Protein AF-A0A1V3XV41-F1 (afdb_monomer)

Radius of gyration: 17.48 Å; Cα contacts (8 Å, |Δi|>4): 286; chains: 1; bounding box: 39×32×53 Å

InterPro domains:
  IPR016181 Acyl-CoA N-acyltransferase [SSF55729] (36-178)
  IPR052351 L-ornithine N(alpha)-acyltransferase [PTHR37323] (39-177)

Sequence (190 aa):
MMVAMSTDSTSTATTCWSATTTPLSWWVLPDAAAGGAIAAGGLYTATEFDVRAFDPLRPSLVEMGRAAVRDGHRNGAVVLLMWAGILAYLDRCDYDYVTGCVSVPVDSGDDVPGCQLRGVRDFVLARHAAPYRVHPYRAVRIGGKALDDIAPPRRATLPPLMRGYLRLGAQVCGEPATTPPSVSVISACC

Nearest PDB structures (foldseek):
  2r7h-assembly1_B  TM=6.697E-01  e=4.000E-02  Oleidesulfovibrio alaskensis G20
  3lod-assembly1_A  TM=7.155E-01  e=9.225E-02  Klebsiella pneumoniae subsp. pneumoniae MGH 78578
  2wpw-assembly3_C  TM=6.185E-01  e=4.851E-02  Streptomyces clavuligerus
  2g3a-assembly1_A-2  TM=7.671E-01  e=4.906E-01  Agrobacterium fabrum str. C58
  2r7h-assembly1_A  TM=6.559E-01  e=2.269E-01  Oleidesulfovibrio alaskensis G20

Mean predicted aligned error: 10.19 Å

Solvent-accessible surface area (backbone atoms only — not comparable to full-atom values): 11005 Å² total; per-residue (Å²): 138,82,82,84,80,82,83,68,94,82,64,97,60,79,78,79,83,83,60,101,76,57,67,58,50,67,52,77,34,40,56,54,45,60,68,43,20,57,75,65,77,43,58,70,65,59,76,49,24,50,51,72,56,42,62,89,45,29,81,28,27,27,40,47,49,79,70,45,63,41,87,95,56,80,46,70,67,54,55,49,52,51,49,54,52,50,54,53,46,28,67,75,67,70,35,63,33,39,35,34,70,46,74,48,61,45,67,69,78,92,52,64,70,37,17,51,41,34,23,36,52,54,50,41,57,73,75,28,54,38,90,53,52,36,46,38,79,39,65,50,61,57,96,84,36,48,55,87,78,45,68,61,45,100,68,53,71,70,52,71,66,60,51,52,41,49,73,74,57,28,21,30,26,44,64,45,22,57,44,96,98,48,29,35,34,44,37,35,35,97

pLDDT: mean 74.42, std 20.98, range [17.64, 95.0]

Foldseek 3Di:
DDDDDDDPPPDPDPPPPPDPDDQKDWDKAQQLSCVRQVVVVHAPCVVFWDQVLCVVQRNQEIEIDDIDGHPVRPDPVVVVVVVVVVVVCSVVVVHDKYKYKDWDAQDDPPDDGLQLVLQQQVVQCVPFADPRAMGTPAADDDPNHHSVPDHHDPDHDDDPSVVVLVVQRWGWRYGWGDDVPTIITMIMRD

Secondary structure (DSSP, 8-state):
--------TT---------TT-SEEEEEEESS-HHHHHHTTS-HHHHHEE-GGGTTTGGGEEEEEEEEEPTT--SHHHHHHHHHHHHHHHHHHT--EEEEEEEE-S--TTSPTTHHHHHHHHHHHHHSEEEEEEEESSB-EETTEEGGGSPPPSS----HHHHHHHHTT-EEEE--EEETTEEEEEEEE-

Structure (mmCIF, N/CA/C/O backbone):
data_AF-A0A1V3XV41-F1
#
_entry.id   AF-A0A1V3XV41-F1
#
loop_
_atom_site.group_PDB
_atom_site.id
_atom_site.type_symbol
_atom_site.label_atom_id
_atom_site.label_alt_id
_atom_site.label_comp_id
_atom_site.label_asym_id
_atom_site.label_entity_id
_atom_site.label_seq_id
_atom_site.pdbx_PDB_ins_code
_atom_site.Cartn_x
_atom_site.Cartn_y
_atom_site.Cartn_z
_atom_site.occupancy
_atom_site.B_iso_or_equiv
_atom_site.auth_seq_id
_atom_site.auth_comp_id
_atom_site.auth_asym_id
_atom_site.auth_atom_id
_atom_site.pdbx_PDB_model_num
ATOM 1 N N . MET A 1 1 ? 10.122 -5.100 29.669 1.00 21.78 1 MET A N 1
ATOM 2 C CA . MET A 1 1 ? 10.087 -3.740 29.090 1.00 21.78 1 MET A CA 1
ATOM 3 C C . MET A 1 1 ? 8.623 -3.361 28.983 1.00 21.78 1 MET A C 1
ATOM 5 O O . MET A 1 1 ? 7.918 -3.888 28.138 1.00 21.78 1 MET A O 1
ATOM 9 N N . MET A 1 2 ? 8.150 -2.631 29.986 1.00 17.64 2 MET A N 1
ATOM 10 C CA . MET A 1 2 ? 6.737 -2.416 30.287 1.00 17.64 2 MET A CA 1
ATOM 11 C C . MET A 1 2 ? 6.250 -1.198 29.501 1.00 17.64 2 MET A C 1
ATOM 13 O O . MET A 1 2 ? 6.802 -0.113 29.663 1.00 17.64 2 MET A O 1
ATOM 17 N N . VAL A 1 3 ? 5.263 -1.379 28.625 1.00 22.42 3 VAL A N 1
ATOM 18 C CA . VAL A 1 3 ? 4.528 -0.260 28.027 1.00 22.42 3 VAL A CA 1
ATOM 19 C C . VAL A 1 3 ? 3.475 0.144 29.051 1.00 22.42 3 VAL A C 1
ATOM 21 O O . VAL A 1 3 ? 2.522 -0.595 29.287 1.00 22.42 3 VAL A O 1
ATOM 24 N N . ALA A 1 4 ? 3.686 1.275 29.720 1.00 19.92 4 ALA A N 1
ATOM 25 C CA . ALA A 1 4 ? 2.690 1.851 30.610 1.00 19.92 4 ALA A CA 1
ATOM 26 C C . ALA A 1 4 ? 1.564 2.452 29.756 1.00 19.92 4 ALA A C 1
ATOM 28 O O . ALA A 1 4 ? 1.732 3.496 29.127 1.00 19.92 4 ALA A O 1
ATOM 29 N N . MET A 1 5 ? 0.424 1.765 29.712 1.00 22.61 5 MET A N 1
ATOM 30 C CA . MET A 1 5 ? -0.831 2.334 29.237 1.00 22.61 5 MET A CA 1
ATOM 31 C C . MET A 1 5 ? -1.406 3.207 30.354 1.00 22.61 5 MET A C 1
ATOM 33 O O . MET A 1 5 ? -1.897 2.686 31.350 1.00 22.61 5 MET A O 1
ATOM 37 N N . SER A 1 6 ? -1.340 4.529 30.198 1.00 22.80 6 SER A N 1
ATOM 38 C CA . SER A 1 6 ? -2.193 5.436 30.968 1.00 22.80 6 SER A CA 1
ATOM 39 C C . SER A 1 6 ? -3.491 5.620 30.187 1.00 22.80 6 SER A C 1
ATOM 41 O O . SER A 1 6 ? -3.501 6.245 29.127 1.00 22.80 6 SER A O 1
ATOM 43 N N . THR A 1 7 ? -4.568 4.996 30.655 1.00 26.58 7 THR A N 1
ATOM 44 C CA . THR A 1 7 ? -5.933 5.296 30.217 1.00 26.58 7 THR A CA 1
ATOM 45 C C . THR A 1 7 ? -6.475 6.389 31.122 1.00 26.58 7 THR A C 1
ATOM 47 O O . THR A 1 7 ? -6.950 6.092 32.216 1.00 26.58 7 THR A O 1
ATOM 50 N N . ASP A 1 8 ? -6.393 7.642 30.683 1.00 24.61 8 ASP A N 1
ATOM 51 C CA . ASP A 1 8 ? -7.199 8.697 31.287 1.00 24.61 8 ASP A CA 1
ATOM 52 C C . ASP A 1 8 ? -8.516 8.787 30.508 1.00 24.61 8 ASP A C 1
ATOM 54 O O . ASP A 1 8 ? -8.548 9.177 29.339 1.00 24.61 8 ASP A O 1
ATOM 58 N N . SER A 1 9 ? -9.596 8.333 31.141 1.00 31.52 9 SER A N 1
ATOM 59 C CA . SER A 1 9 ? -10.928 8.104 30.563 1.00 31.52 9 SER A CA 1
ATOM 60 C C . SER A 1 9 ? -11.708 9.384 30.244 1.00 31.52 9 SER A C 1
ATOM 62 O O . SER A 1 9 ? -12.920 9.337 30.053 1.00 31.52 9 SER A O 1
ATOM 64 N N . THR A 1 10 ? -11.035 10.533 30.199 1.00 27.36 10 THR A N 1
ATOM 65 C CA . THR A 1 10 ? -11.700 11.842 30.130 1.00 27.36 10 THR A CA 1
ATOM 66 C C . THR A 1 10 ? -11.080 12.798 29.112 1.00 27.36 10 THR A C 1
ATOM 68 O O . THR A 1 10 ? -11.471 13.960 29.045 1.00 27.36 10 THR A O 1
ATOM 71 N N . SER A 1 11 ? -10.133 12.331 28.293 1.00 30.62 11 SER A N 1
ATOM 72 C CA . SER A 1 11 ? -9.418 13.179 27.339 1.00 30.62 11 SER A CA 1
ATOM 73 C C . SER A 1 11 ? -9.712 12.766 25.899 1.00 30.62 11 SER A C 1
ATOM 75 O O . SER A 1 11 ? -9.313 11.695 25.449 1.00 30.62 11 SER A O 1
ATOM 77 N N . THR A 1 12 ? -10.391 13.640 25.158 1.00 37.78 12 THR A N 1
ATOM 78 C CA . THR A 1 12 ? -10.665 13.573 23.710 1.00 37.78 12 THR A CA 1
ATOM 79 C C . THR A 1 12 ? -9.381 13.752 22.874 1.00 37.78 12 THR A C 1
ATOM 81 O O . THR A 1 12 ? -9.330 14.533 21.925 1.00 37.78 12 THR A O 1
ATOM 84 N N . ALA A 1 13 ? -8.292 13.092 23.267 1.00 32.19 13 ALA A N 1
ATOM 85 C CA . ALA A 1 13 ? -6.940 13.468 22.897 1.00 32.19 13 ALA A CA 1
ATOM 86 C C . ALA A 1 13 ? -6.371 12.624 21.758 1.00 32.19 13 ALA A C 1
ATOM 88 O O . ALA A 1 13 ? -5.951 11.479 21.938 1.00 32.19 13 ALA A O 1
ATOM 89 N N . THR A 1 14 ? -6.194 13.290 20.616 1.00 38.09 14 THR A N 1
ATOM 90 C CA . THR A 1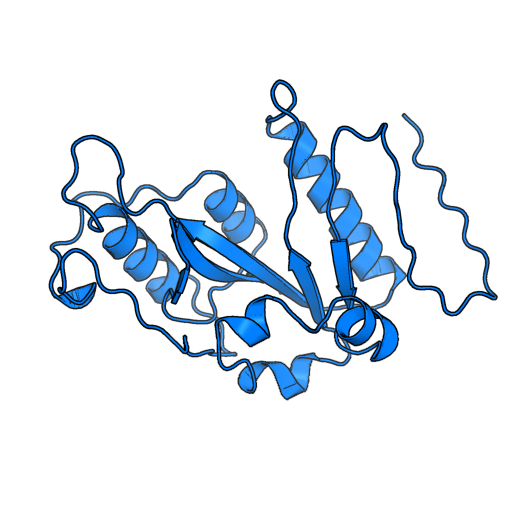 14 ? -4.884 13.439 19.969 1.00 38.09 14 THR A CA 1
ATOM 91 C C . THR A 1 14 ? -3.751 13.080 20.929 1.00 38.09 14 THR A C 1
ATOM 93 O O . THR A 1 14 ? -3.268 13.921 21.688 1.00 38.09 14 THR A O 1
ATOM 96 N N . THR A 1 15 ? -3.321 11.821 20.938 1.00 33.47 15 THR A N 1
ATOM 97 C CA . THR A 1 15 ? -2.146 11.446 21.719 1.00 33.47 15 THR A CA 1
ATOM 98 C C . THR A 1 15 ? -0.929 11.755 20.861 1.00 33.47 15 THR A C 1
ATOM 100 O O . THR A 1 15 ? -0.438 10.925 20.101 1.00 33.47 15 THR A O 1
ATOM 103 N N . CYS A 1 16 ? -0.474 13.005 20.934 1.00 31.84 16 CYS A N 1
ATOM 104 C CA . CYS A 1 16 ? 0.791 13.428 20.354 1.00 31.84 16 CYS A CA 1
ATOM 105 C C . CYS A 1 16 ? 1.928 12.819 21.190 1.00 31.84 16 CYS A C 1
ATOM 107 O O . CYS A 1 16 ? 2.355 13.390 22.191 1.00 31.84 16 CYS A O 1
ATOM 109 N N . TRP A 1 17 ? 2.399 11.629 20.814 1.00 29.86 17 TRP A N 1
ATOM 110 C CA . TRP A 1 17 ? 3.628 11.060 21.366 1.00 29.86 17 TRP A CA 1
ATOM 111 C C . TRP A 1 17 ? 4.837 11.723 20.698 1.00 29.86 17 TRP A C 1
ATOM 113 O O . TRP A 1 17 ? 5.427 11.192 19.761 1.00 29.86 17 TRP A O 1
ATOM 123 N N . SER A 1 18 ? 5.224 12.902 21.185 1.00 34.31 18 SER A N 1
ATOM 124 C CA . SER A 1 18 ? 6.592 13.392 21.007 1.00 34.31 18 SER A CA 1
ATOM 125 C C . SER A 1 18 ? 7.456 12.773 22.102 1.00 34.31 18 SER A C 1
ATOM 127 O O . SER A 1 18 ? 7.367 13.163 23.265 1.00 34.31 18 SER A O 1
ATOM 129 N N . ALA A 1 19 ? 8.274 11.783 21.750 1.00 32.00 19 ALA A N 1
ATOM 130 C CA . ALA A 1 19 ? 9.295 11.263 22.647 1.00 32.00 19 ALA A CA 1
ATOM 131 C C . ALA A 1 19 ? 10.622 11.148 21.896 1.00 32.00 19 ALA A C 1
ATOM 133 O O . ALA A 1 19 ? 10.837 10.243 21.093 1.00 32.00 19 ALA A O 1
ATOM 134 N N . THR A 1 20 ? 11.544 12.052 22.213 1.00 35.44 20 THR A N 1
ATOM 135 C CA . THR A 1 20 ? 12.932 12.128 21.727 1.00 35.44 20 THR A CA 1
ATOM 136 C C . THR A 1 20 ? 13.792 10.909 22.136 1.00 35.44 20 THR A C 1
ATOM 138 O O . THR A 1 20 ? 15.016 10.961 22.073 1.00 35.44 20 THR A O 1
ATOM 141 N N . THR A 1 21 ? 13.199 9.798 22.592 1.00 35.38 21 THR A N 1
ATOM 142 C CA . 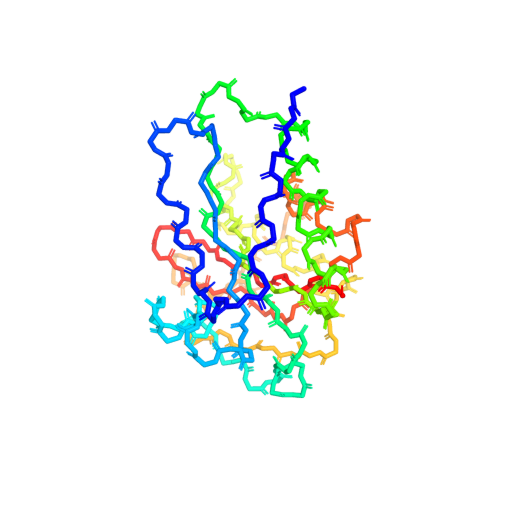THR A 1 21 ? 13.930 8.671 23.208 1.00 35.38 21 THR A CA 1
ATOM 143 C C . THR A 1 21 ? 13.419 7.282 22.806 1.00 35.38 21 THR A C 1
ATOM 145 O O . THR A 1 21 ? 14.033 6.279 23.170 1.00 35.38 21 THR A O 1
ATOM 148 N N . THR A 1 22 ? 12.343 7.164 22.025 1.00 43.00 22 THR A N 1
ATOM 149 C CA . THR A 1 22 ? 11.888 5.862 21.511 1.00 43.00 22 THR A CA 1
ATOM 150 C C . THR A 1 22 ? 12.639 5.478 20.225 1.00 43.00 22 THR A C 1
ATOM 152 O O . THR A 1 22 ? 12.801 6.312 19.337 1.00 43.00 22 THR A O 1
ATOM 155 N N . PRO A 1 23 ? 13.065 4.208 20.049 1.00 42.00 23 PRO A N 1
ATOM 156 C CA . PRO A 1 23 ? 13.728 3.733 18.821 1.00 42.00 23 PRO A CA 1
ATOM 157 C C . PRO A 1 23 ? 12.790 3.659 17.596 1.00 42.00 23 PRO A C 1
ATOM 159 O O . PRO A 1 23 ? 13.209 3.235 16.514 1.00 42.00 23 PRO A O 1
ATOM 162 N N . LEU A 1 24 ? 11.528 4.051 17.786 1.00 37.16 24 LEU A N 1
ATOM 163 C CA . LEU A 1 24 ? 10.418 3.993 16.852 1.00 37.16 24 LEU A CA 1
ATOM 164 C C . LEU A 1 24 ? 9.637 5.307 16.918 1.00 37.16 24 LEU A C 1
ATOM 166 O O . LEU A 1 24 ? 9.184 5.693 17.996 1.00 37.16 24 LEU A O 1
ATOM 170 N N . SER A 1 25 ? 9.435 5.947 15.768 1.00 43.66 25 SER A N 1
ATOM 171 C CA . SER A 1 25 ? 8.406 6.971 15.580 1.00 43.66 25 SER A CA 1
ATOM 172 C C . SER A 1 25 ? 7.402 6.469 14.544 1.00 43.66 25 SER A C 1
ATOM 174 O O . SER A 1 25 ? 7.786 5.998 13.474 1.00 43.66 25 SER A O 1
ATOM 176 N N . TRP A 1 26 ? 6.117 6.501 14.883 1.00 50.44 26 TRP A N 1
ATOM 177 C CA . TRP A 1 26 ? 5.006 6.189 13.984 1.00 50.44 26 TRP A CA 1
ATOM 178 C C . TRP A 1 26 ? 3.732 6.848 14.509 1.00 50.44 26 TRP A C 1
ATOM 180 O O . TRP A 1 26 ? 3.636 7.158 15.696 1.00 50.44 26 TRP A O 1
ATOM 190 N N . TRP A 1 27 ? 2.767 7.057 13.616 1.00 53.88 27 TRP A N 1
ATOM 191 C CA . TRP A 1 27 ? 1.462 7.621 13.947 1.00 53.88 27 TRP A CA 1
ATOM 192 C C . TRP A 1 27 ? 0.373 6.680 13.438 1.00 53.88 27 TRP A C 1
ATOM 194 O O . TRP A 1 27 ? 0.495 6.124 12.344 1.00 53.88 27 TRP A O 1
ATOM 204 N N . VAL A 1 28 ? -0.676 6.512 14.238 1.00 55.84 28 VAL A N 1
ATOM 205 C CA . VAL A 1 28 ? -1.914 5.829 13.863 1.00 55.84 28 VAL A CA 1
ATOM 206 C C . VAL A 1 28 ? -3.010 6.879 13.893 1.00 55.84 28 VAL A C 1
ATOM 208 O O . VAL A 1 28 ? -3.213 7.545 14.910 1.00 55.84 28 VAL A O 1
ATOM 211 N N . LEU A 1 29 ? -3.631 7.093 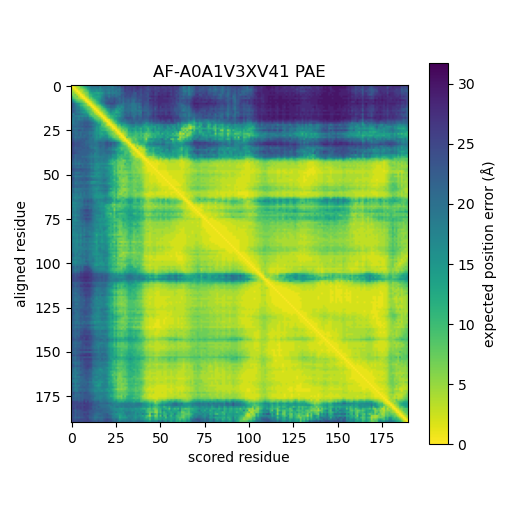12.738 1.00 57.03 29 LEU A N 1
ATOM 212 C CA . LEU A 1 29 ? -4.603 8.154 12.527 1.00 57.03 29 LEU A CA 1
ATOM 213 C C . LEU A 1 29 ? -5.965 7.522 12.247 1.00 57.03 29 LEU A C 1
ATOM 215 O O . LEU A 1 29 ? -6.153 6.973 11.161 1.00 57.03 29 LEU A O 1
ATOM 219 N N . PRO A 1 30 ? -6.907 7.571 13.198 1.00 56.28 30 PRO A N 1
ATOM 220 C CA . PRO A 1 30 ? -8.284 7.198 12.909 1.00 56.28 30 PRO A CA 1
ATOM 221 C C . PRO A 1 30 ? -8.908 8.192 11.923 1.00 56.28 30 PRO A C 1
ATOM 223 O O . PRO A 1 30 ? -8.809 9.403 12.134 1.00 56.28 30 PRO A O 1
ATOM 226 N N . ASP A 1 31 ? -9.555 7.694 10.864 1.00 52.84 31 ASP A N 1
ATOM 227 C CA . ASP A 1 31 ? -10.244 8.557 9.888 1.00 52.84 31 ASP A CA 1
ATOM 228 C C . ASP A 1 31 ? -11.569 9.097 10.457 1.00 52.84 31 ASP A C 1
ATOM 230 O O . ASP A 1 31 ? -11.932 10.249 10.227 1.00 52.84 31 ASP A O 1
ATOM 234 N N . ALA A 1 32 ? -12.257 8.295 11.281 1.00 47.78 32 ALA A N 1
ATOM 235 C CA . ALA A 1 32 ? -13.523 8.655 11.924 1.00 47.78 32 ALA A CA 1
ATOM 236 C C . ALA A 1 32 ? -13.402 9.794 12.947 1.00 47.78 32 ALA A C 1
ATOM 238 O O . ALA A 1 32 ? -14.328 10.592 13.123 1.00 47.78 32 ALA A O 1
ATOM 239 N N . ALA A 1 33 ? -12.258 9.904 13.629 1.00 50.38 33 ALA A N 1
ATOM 240 C CA . ALA A 1 33 ? -12.005 11.041 14.494 1.00 50.38 33 ALA A CA 1
ATOM 241 C C . ALA A 1 33 ? -11.547 12.199 13.611 1.00 50.38 33 ALA A C 1
ATOM 243 O O . ALA A 1 33 ? -10.350 12.379 13.381 1.00 50.38 33 ALA A O 1
ATOM 244 N N . ALA A 1 34 ? -12.502 13.016 13.162 1.00 42.78 34 ALA A N 1
ATOM 245 C CA . ALA A 1 34 ? -12.233 14.248 12.426 1.00 42.78 34 ALA A CA 1
ATOM 246 C C . ALA A 1 34 ? -11.054 15.033 13.043 1.00 42.78 34 ALA A C 1
ATOM 248 O O . ALA A 1 34 ? -10.213 15.537 12.317 1.00 42.78 34 ALA A O 1
ATOM 249 N N . GLY A 1 35 ? -10.888 15.042 14.372 1.00 47.50 35 GLY A N 1
ATOM 250 C CA . GLY A 1 35 ? -9.747 15.683 15.038 1.00 47.50 35 GLY A CA 1
ATOM 251 C C . GLY A 1 35 ? -8.357 15.100 14.725 1.00 47.50 35 GLY A C 1
ATOM 252 O O . GLY A 1 35 ? -7.411 15.872 14.609 1.00 47.50 35 GLY A O 1
ATOM 253 N N . GLY A 1 36 ? -8.205 13.780 14.568 1.00 48.09 36 GLY A N 1
ATOM 254 C CA . GLY A 1 36 ? -6.907 13.120 14.367 1.00 48.09 36 GLY A CA 1
ATOM 255 C C . GLY A 1 36 ? -6.377 13.268 12.941 1.00 48.09 36 GLY A C 1
ATOM 256 O O . GLY A 1 36 ? -5.256 13.738 12.740 1.00 48.09 36 GLY A O 1
ATOM 257 N N . ALA A 1 37 ? -7.208 12.942 11.948 1.00 50.34 37 ALA A N 1
ATOM 258 C CA . ALA A 1 37 ? -6.874 13.151 10.544 1.00 50.34 37 ALA A CA 1
ATOM 259 C C . ALA A 1 37 ? -6.726 14.650 10.221 1.00 50.34 37 ALA A C 1
ATOM 261 O O . ALA A 1 37 ? -5.735 15.029 9.605 1.00 50.34 37 ALA A O 1
ATOM 262 N N . ILE A 1 38 ? -7.618 15.533 10.699 1.00 49.19 38 ILE A N 1
ATOM 263 C CA . ILE A 1 38 ? -7.505 16.987 10.452 1.00 49.19 38 ILE A CA 1
ATOM 264 C C . ILE A 1 38 ? -6.245 17.571 11.104 1.00 49.19 38 ILE A C 1
ATOM 266 O O . ILE A 1 38 ? -5.535 18.336 10.452 1.00 49.19 38 ILE A O 1
ATOM 270 N N . ALA A 1 39 ? -5.905 17.182 12.340 1.00 49.12 39 ALA A N 1
ATOM 271 C CA . ALA A 1 39 ? -4.676 17.644 12.996 1.00 49.12 39 ALA A CA 1
ATOM 272 C C . ALA A 1 39 ? -3.398 17.196 12.262 1.00 49.12 39 ALA A C 1
ATOM 274 O O . ALA A 1 39 ? -2.372 17.867 12.352 1.00 49.12 39 ALA A O 1
ATOM 275 N N . ALA A 1 40 ? -3.459 16.086 11.521 1.00 52.25 40 ALA A N 1
ATOM 276 C CA . ALA A 1 40 ? -2.359 15.575 10.710 1.00 52.25 40 ALA A CA 1
ATOM 277 C C . ALA A 1 40 ? -2.349 16.085 9.254 1.00 52.25 40 ALA A C 1
ATOM 279 O O . ALA A 1 40 ? -1.420 15.750 8.517 1.00 52.25 40 ALA A O 1
ATOM 280 N N . GLY A 1 41 ? -3.343 16.885 8.841 1.00 57.88 41 GLY A N 1
ATOM 281 C CA . GLY A 1 41 ? -3.498 17.366 7.461 1.00 57.88 41 GLY A CA 1
ATOM 282 C C . GLY A 1 41 ? -4.202 16.388 6.507 1.00 57.88 41 GLY A C 1
ATOM 283 O O . GLY A 1 41 ? -4.140 16.574 5.295 1.00 57.88 41 GLY A O 1
ATOM 284 N N . GLY A 1 42 ? -4.877 15.370 7.042 1.00 68.44 42 GLY A N 1
ATOM 285 C CA . GLY A 1 42 ? -5.574 14.304 6.323 1.00 68.44 42 GLY A CA 1
ATOM 286 C C . GLY A 1 42 ? -4.813 12.975 6.320 1.00 68.44 42 GLY A C 1
ATOM 287 O O . GLY A 1 42 ? -3.690 12.871 6.817 1.00 68.44 42 GLY A O 1
ATOM 288 N N . LEU A 1 43 ? -5.442 11.946 5.746 1.00 73.88 43 LEU A N 1
ATOM 289 C CA . LEU A 1 43 ? -4.788 10.671 5.444 1.00 73.88 43 LEU A CA 1
ATOM 290 C C . LEU A 1 43 ? -3.705 10.887 4.379 1.00 73.88 43 LEU A C 1
ATOM 292 O O . LEU A 1 43 ? -3.989 11.473 3.332 1.00 73.88 43 LEU A O 1
ATOM 296 N N . TYR A 1 44 ? -2.492 10.371 4.587 1.00 78.62 44 TYR A N 1
ATOM 297 C CA . TYR A 1 44 ? -1.447 10.397 3.559 1.00 78.62 44 TYR A CA 1
ATOM 298 C C . TYR A 1 44 ? -1.933 9.695 2.287 1.00 78.62 44 TYR A C 1
ATOM 300 O O . TYR A 1 44 ? -1.754 10.206 1.181 1.00 78.62 44 TYR A O 1
ATOM 308 N N . THR A 1 45 ? -2.637 8.572 2.440 1.00 81.56 45 THR A N 1
ATOM 309 C CA . THR A 1 45 ? -3.197 7.813 1.317 1.00 81.56 45 THR A CA 1
ATOM 310 C C . THR A 1 45 ? -4.147 8.671 0.473 1.00 81.56 45 THR A C 1
ATOM 312 O O . THR A 1 45 ? -4.123 8.580 -0.751 1.00 81.56 45 THR A O 1
ATOM 315 N N . ALA A 1 46 ? -4.913 9.575 1.095 1.00 85.31 46 ALA A N 1
ATOM 316 C CA . ALA A 1 46 ? -5.819 10.484 0.389 1.00 85.31 46 ALA A CA 1
ATOM 317 C C . ALA A 1 46 ? -5.100 11.599 -0.391 1.00 85.31 46 ALA A C 1
ATOM 319 O O . ALA A 1 46 ? -5.720 12.247 -1.233 1.00 85.31 46 ALA A O 1
ATOM 320 N N . THR A 1 47 ? -3.809 11.831 -0.134 1.00 83.38 47 THR A N 1
ATOM 321 C CA . THR A 1 47 ? -3.002 12.787 -0.911 1.00 83.38 47 THR A CA 1
ATOM 322 C C . THR A 1 47 ? -2.456 12.176 -2.201 1.00 83.38 47 THR A C 1
ATOM 324 O O . THR A 1 47 ? -2.239 12.889 -3.178 1.00 83.38 47 THR A O 1
ATOM 327 N N . GLU A 1 48 ? -2.284 10.854 -2.225 1.00 83.50 48 GLU A N 1
ATOM 328 C CA . GLU A 1 48 ? -1.688 10.123 -3.348 1.00 83.50 48 GLU A CA 1
ATOM 329 C C . GLU A 1 48 ? -2.744 9.407 -4.213 1.00 83.50 48 GLU A C 1
ATOM 331 O O . GLU A 1 48 ? -2.531 9.173 -5.410 1.00 83.50 48 GLU A O 1
ATOM 336 N N . PHE A 1 49 ? -3.903 9.087 -3.627 1.00 88.69 49 PHE A N 1
ATOM 337 C CA . PHE A 1 49 ? -4.949 8.282 -4.250 1.00 88.69 49 PHE A CA 1
ATOM 338 C C . PHE A 1 49 ? -6.352 8.832 -4.002 1.00 88.69 49 PHE A C 1
ATOM 340 O O . PHE A 1 49 ? -6.654 9.435 -2.971 1.00 88.69 49 PHE A O 1
ATOM 347 N N . ASP A 1 50 ? -7.239 8.532 -4.945 1.00 90.38 50 ASP A N 1
ATOM 348 C CA . ASP A 1 50 ? -8.676 8.630 -4.761 1.00 90.38 50 ASP A CA 1
ATOM 349 C C . ASP A 1 50 ? -9.159 7.465 -3.888 1.00 90.38 50 ASP A C 1
ATOM 351 O O . ASP A 1 50 ? -9.244 6.315 -4.333 1.00 90.38 50 ASP A O 1
ATOM 355 N N . VAL A 1 51 ? -9.445 7.784 -2.625 1.00 88.38 51 VAL A N 1
ATOM 356 C CA . VAL A 1 51 ? -9.818 6.829 -1.572 1.00 88.38 51 VAL A CA 1
ATOM 357 C C . VAL A 1 51 ? -11.320 6.787 -1.292 1.00 88.38 51 VAL A C 1
ATOM 359 O O . VAL A 1 51 ? -11.730 6.252 -0.268 1.00 88.38 51 VAL A O 1
ATOM 362 N N . ARG A 1 52 ? -12.172 7.306 -2.188 1.00 89.38 52 ARG A N 1
ATOM 363 C CA . ARG A 1 52 ? -13.640 7.287 -1.998 1.00 89.38 52 ARG A CA 1
ATOM 364 C C . ARG A 1 52 ? -14.207 5.881 -1.782 1.00 89.38 52 ARG A C 1
ATOM 366 O O . ARG A 1 52 ? -15.203 5.704 -1.092 1.00 89.38 52 ARG A O 1
ATOM 373 N N . ALA A 1 53 ? -13.546 4.850 -2.309 1.00 89.69 53 ALA A N 1
ATOM 374 C CA . ALA A 1 53 ? -13.924 3.460 -2.056 1.00 89.69 53 ALA A CA 1
ATOM 375 C C . ALA A 1 53 ? -13.823 3.045 -0.575 1.00 89.69 53 ALA A C 1
ATOM 377 O O . ALA A 1 53 ? -14.407 2.034 -0.197 1.00 89.69 53 ALA A O 1
ATOM 378 N N . PHE A 1 54 ? -13.110 3.805 0.261 1.00 88.50 54 PHE A N 1
ATOM 379 C CA . PHE A 1 54 ? -13.024 3.578 1.702 1.00 88.50 54 PHE A CA 1
ATOM 380 C C . PHE A 1 54 ? -14.132 4.271 2.491 1.00 88.50 54 PHE A C 1
ATOM 382 O O . PHE A 1 54 ? -14.227 4.022 3.686 1.00 88.50 54 PHE A O 1
ATOM 389 N N . ASP A 1 55 ? -14.993 5.082 1.865 1.00 88.75 55 ASP A N 1
ATOM 390 C CA . ASP A 1 55 ? -16.086 5.788 2.550 1.00 88.75 55 ASP A CA 1
ATOM 391 C C . ASP A 1 55 ? -16.944 4.873 3.457 1.00 88.75 55 ASP A C 1
ATOM 393 O O . ASP A 1 55 ? -17.220 5.277 4.588 1.00 88.75 55 ASP A O 1
ATOM 397 N N . PRO A 1 56 ? -17.288 3.625 3.065 1.00 89.12 56 PRO A N 1
ATOM 398 C CA . PRO A 1 56 ? -18.002 2.692 3.944 1.00 89.12 56 PRO A CA 1
ATOM 399 C C . PRO A 1 56 ? -17.182 2.178 5.137 1.00 89.12 56 PRO A C 1
ATOM 401 O O . PRO A 1 56 ? -17.762 1.727 6.118 1.00 89.12 56 PRO A O 1
ATOM 404 N N . LEU A 1 57 ? -15.850 2.212 5.043 1.00 87.25 57 LEU A N 1
ATOM 405 C CA . LEU A 1 57 ? -14.914 1.709 6.055 1.00 87.25 57 LEU A CA 1
ATOM 406 C C . LEU A 1 57 ? -14.519 2.781 7.070 1.00 87.25 57 LEU A C 1
ATOM 408 O O . LEU A 1 57 ? -14.106 2.448 8.174 1.00 87.25 57 LEU A O 1
ATOM 412 N N . ARG A 1 58 ? -14.639 4.066 6.709 1.00 84.56 58 ARG A N 1
ATOM 413 C CA . ARG A 1 58 ? -14.152 5.204 7.507 1.00 84.56 58 ARG A CA 1
ATOM 414 C C . ARG A 1 58 ? -14.491 5.153 8.996 1.00 84.56 58 ARG A C 1
ATOM 416 O O . ARG A 1 58 ? -13.593 5.484 9.768 1.00 84.56 58 ARG A O 1
ATOM 423 N N . PRO A 1 59 ? -15.711 4.755 9.425 1.00 85.25 59 PRO A N 1
ATOM 424 C CA . PRO A 1 59 ? -16.050 4.714 10.846 1.00 85.25 59 PRO A CA 1
ATOM 425 C C . PRO A 1 59 ? -15.114 3.830 11.673 1.00 85.25 59 PRO A C 1
ATOM 427 O O . PRO A 1 59 ? -14.857 4.154 12.828 1.00 85.25 59 PRO A O 1
ATOM 430 N N . SER A 1 60 ? -14.580 2.763 11.072 1.00 86.69 60 SER A N 1
ATOM 431 C CA . SER A 1 60 ? -13.690 1.806 11.723 1.00 86.69 60 SER A CA 1
ATOM 432 C C . SER A 1 60 ? -12.330 1.662 11.013 1.00 86.69 60 SER A C 1
ATOM 434 O O . SER A 1 60 ? -11.613 0.690 11.240 1.00 86.69 60 SER A O 1
ATOM 436 N N . LEU A 1 61 ? -11.933 2.654 10.201 1.00 85.12 61 LEU A N 1
ATOM 437 C CA . LEU A 1 61 ? -10.662 2.678 9.470 1.00 85.12 61 LEU A CA 1
ATOM 438 C C . LEU A 1 61 ? -9.604 3.543 10.161 1.00 85.12 61 LEU A C 1
ATOM 440 O O . LEU A 1 61 ? -9.822 4.709 10.505 1.00 85.12 61 LEU A O 1
ATOM 444 N N . VAL A 1 62 ? -8.401 2.986 10.244 1.00 86.94 62 VAL A N 1
ATOM 445 C CA . VAL A 1 62 ? -7.194 3.655 10.727 1.00 86.94 62 VAL A CA 1
ATOM 446 C C . VAL A 1 62 ? -6.142 3.688 9.628 1.00 86.94 62 VAL A C 1
ATOM 448 O O . VAL A 1 62 ? -5.870 2.672 9.002 1.00 86.94 62 VAL A O 1
ATOM 451 N N . GLU A 1 63 ? -5.473 4.819 9.419 1.00 84.94 63 GLU A N 1
ATOM 452 C CA . GLU A 1 63 ? -4.241 4.838 8.632 1.00 84.94 63 GLU A CA 1
ATOM 453 C C . GLU A 1 63 ? -3.011 4.686 9.526 1.00 84.94 63 GLU A C 1
ATOM 455 O O . GLU A 1 63 ? -2.791 5.446 10.474 1.00 84.94 63 GLU A O 1
ATOM 460 N N . MET A 1 64 ? -2.166 3.725 9.165 1.00 80.06 64 MET A N 1
ATOM 461 C CA . MET A 1 64 ? -0.817 3.586 9.682 1.00 80.06 64 MET A CA 1
ATOM 462 C C . MET A 1 64 ? 0.177 4.085 8.630 1.00 80.06 64 MET A C 1
ATOM 464 O O . MET A 1 64 ? 0.276 3.550 7.524 1.00 80.06 64 MET A O 1
ATOM 468 N N . GLY A 1 65 ? 0.980 5.083 8.996 1.00 73.19 65 GLY A N 1
ATOM 469 C CA . GLY A 1 65 ? 1.972 5.649 8.089 1.00 73.19 65 GLY A CA 1
ATOM 470 C C . GLY A 1 65 ? 3.201 6.198 8.799 1.00 73.19 65 GLY A C 1
ATOM 471 O O . GLY A 1 65 ? 3.193 6.468 10.000 1.00 73.19 65 GLY A O 1
ATOM 472 N N . ARG A 1 66 ? 4.271 6.399 8.016 1.00 69.06 66 ARG A N 1
ATOM 473 C CA . ARG A 1 66 ? 5.510 7.085 8.438 1.00 69.06 66 ARG A CA 1
ATOM 474 C C . ARG A 1 66 ? 6.276 6.389 9.572 1.00 69.06 66 ARG A C 1
ATOM 476 O O . ARG A 1 66 ? 7.035 7.041 10.283 1.00 69.06 66 ARG A O 1
ATOM 483 N N . ALA A 1 67 ? 6.111 5.073 9.722 1.00 70.25 67 ALA A N 1
ATOM 484 C CA . ALA A 1 67 ? 6.881 4.303 10.688 1.00 70.25 67 ALA A CA 1
ATOM 485 C C . ALA A 1 67 ? 8.368 4.281 10.310 1.00 70.25 67 ALA A C 1
ATOM 487 O O . ALA A 1 67 ? 8.749 3.746 9.267 1.00 70.25 67 ALA A O 1
ATOM 488 N N . ALA A 1 68 ? 9.210 4.847 11.171 1.00 71.50 68 ALA A N 1
ATOM 489 C CA . ALA A 1 68 ? 10.655 4.849 11.011 1.00 71.50 68 ALA A CA 1
ATOM 490 C C . ALA A 1 68 ? 11.315 4.110 12.177 1.00 71.50 68 ALA A C 1
ATOM 492 O O . ALA A 1 68 ? 11.096 4.417 13.349 1.00 71.50 68 ALA A O 1
ATOM 493 N N . VAL A 1 69 ? 12.156 3.132 11.837 1.00 76.44 69 VAL A N 1
ATOM 494 C CA . VAL A 1 69 ? 12.998 2.421 12.802 1.00 76.44 69 VAL A CA 1
ATOM 495 C C . VAL A 1 69 ? 14.410 2.984 12.736 1.00 76.44 69 VAL A C 1
ATOM 497 O O . VAL A 1 69 ? 15.008 3.043 11.648 1.00 76.44 69 VAL A O 1
ATOM 500 N N . ARG A 1 70 ? 14.952 3.365 13.900 1.00 78.19 70 ARG A N 1
ATOM 501 C CA . ARG A 1 70 ? 16.330 3.855 14.016 1.00 78.19 70 ARG A CA 1
ATOM 502 C C . ARG A 1 70 ? 17.310 2.847 13.420 1.00 78.19 70 ARG A C 1
ATOM 504 O O . ARG A 1 70 ? 17.158 1.632 13.576 1.00 78.19 70 ARG A O 1
ATOM 511 N N . ASP A 1 71 ? 18.342 3.360 12.763 1.00 77.12 71 ASP A N 1
ATOM 512 C CA . ASP A 1 71 ? 19.426 2.516 12.280 1.00 77.12 71 ASP A CA 1
ATOM 513 C C . ASP A 1 71 ? 20.064 1.696 13.424 1.00 77.12 71 ASP A C 1
ATOM 515 O O . ASP A 1 71 ? 20.099 2.124 14.584 1.00 77.12 71 ASP A O 1
A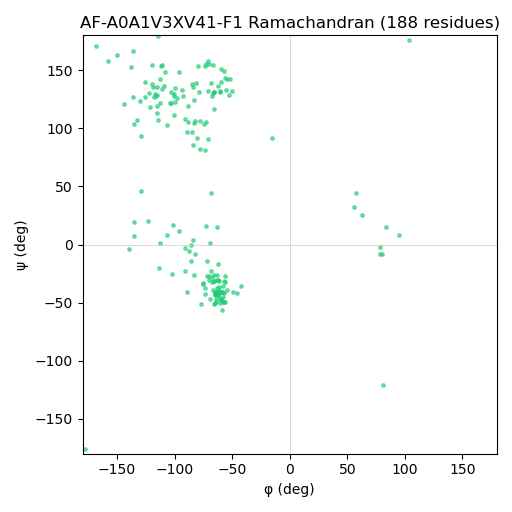TOM 519 N N . GLY A 1 72 ? 20.458 0.459 13.123 1.00 82.94 72 GLY A N 1
ATOM 520 C CA . GLY A 1 72 ? 20.878 -0.544 14.114 1.00 82.94 72 GLY A CA 1
ATOM 521 C C . GLY A 1 72 ? 19.742 -1.253 14.873 1.00 82.94 72 GLY A C 1
ATOM 522 O O . GLY A 1 72 ? 20.004 -2.226 15.571 1.00 82.94 72 GLY A O 1
ATOM 523 N N . HIS A 1 73 ? 18.483 -0.818 14.724 1.00 81.50 73 HIS A N 1
ATOM 524 C CA . HIS A 1 73 ? 17.302 -1.468 15.328 1.00 81.50 73 HIS A CA 1
ATOM 525 C C . HIS A 1 73 ? 16.367 -2.100 14.283 1.00 81.50 73 HIS A C 1
ATOM 527 O O . HIS A 1 73 ? 15.330 -2.665 14.623 1.00 81.50 73 HIS A O 1
ATOM 533 N N . ARG A 1 74 ? 16.727 -2.027 12.997 1.00 81.38 74 ARG A N 1
ATOM 534 C CA . ARG A 1 74 ? 15.951 -2.558 11.868 1.00 81.38 74 ARG A CA 1
ATOM 535 C C . ARG A 1 74 ? 16.031 -4.083 11.822 1.00 81.38 74 ARG A C 1
ATOM 537 O O . ARG A 1 74 ? 16.820 -4.654 11.077 1.00 81.38 74 ARG A O 1
ATOM 544 N N . ASN A 1 75 ? 15.218 -4.744 12.637 1.00 80.88 75 ASN A N 1
ATOM 545 C CA . ASN A 1 75 ? 15.103 -6.198 12.670 1.00 80.88 75 ASN A CA 1
ATOM 546 C C . ASN A 1 75 ? 13.634 -6.644 12.754 1.00 80.88 75 ASN A C 1
ATOM 548 O O . ASN A 1 75 ? 12.731 -5.850 13.022 1.00 80.88 75 ASN A O 1
ATOM 552 N N . GLY A 1 76 ? 13.397 -7.936 12.516 1.00 79.06 76 GLY A N 1
ATOM 553 C CA . GLY A 1 76 ? 12.046 -8.500 12.499 1.00 79.06 76 GLY A CA 1
ATOM 554 C C . GLY A 1 76 ? 11.312 -8.408 13.840 1.00 79.06 76 GLY A C 1
ATOM 555 O O . GLY A 1 76 ? 10.095 -8.252 13.840 1.00 79.06 76 GLY A O 1
ATOM 556 N N . ALA A 1 77 ? 12.026 -8.443 14.971 1.00 84.69 77 ALA A N 1
ATOM 557 C CA . ALA A 1 77 ? 11.410 -8.346 16.295 1.00 84.69 77 ALA A CA 1
ATOM 558 C C . ALA A 1 77 ? 10.791 -6.962 16.531 1.00 84.69 77 ALA A C 1
ATOM 560 O O . ALA A 1 77 ? 9.689 -6.859 17.059 1.00 84.69 77 ALA A O 1
ATOM 561 N N . VAL A 1 78 ? 11.459 -5.901 16.075 1.00 84.25 78 VAL A N 1
ATOM 562 C CA . VAL A 1 78 ? 10.936 -4.532 16.159 1.00 84.25 78 VAL A CA 1
ATOM 563 C C . VAL A 1 78 ? 9.678 -4.359 15.301 1.00 84.25 78 VAL A C 1
ATOM 565 O O . VAL A 1 78 ? 8.700 -3.773 15.759 1.00 84.25 78 VAL A O 1
ATOM 568 N N . VAL A 1 79 ? 9.663 -4.925 14.091 1.00 78.62 79 VAL A N 1
ATOM 569 C CA . VAL A 1 79 ? 8.473 -4.921 13.222 1.00 78.62 79 VAL A CA 1
ATOM 570 C C . VAL A 1 79 ? 7.318 -5.702 13.857 1.00 78.62 79 VAL A C 1
ATOM 572 O O . VAL A 1 79 ? 6.178 -5.250 13.805 1.00 78.62 79 VAL A O 1
ATOM 575 N N . LEU A 1 80 ? 7.603 -6.844 14.491 1.00 82.75 80 LEU A N 1
ATOM 576 C CA . LEU A 1 80 ? 6.593 -7.648 15.181 1.00 82.75 80 LEU A CA 1
ATOM 577 C C . LEU A 1 80 ? 5.997 -6.912 16.390 1.00 82.75 80 LEU A C 1
ATOM 579 O O . LEU A 1 80 ? 4.785 -6.922 16.566 1.00 82.75 80 LEU A O 1
ATOM 583 N N . LEU A 1 81 ? 6.831 -6.244 17.194 1.00 85.62 81 LEU A N 1
ATOM 584 C CA . LEU A 1 81 ? 6.376 -5.440 18.334 1.00 85.62 81 LEU A CA 1
ATOM 585 C C . LEU A 1 81 ? 5.495 -4.268 17.894 1.00 85.62 81 LEU A C 1
ATOM 587 O O . LEU A 1 81 ? 4.482 -3.989 18.529 1.00 85.62 81 LEU A O 1
ATOM 591 N N . MET A 1 82 ? 5.860 -3.605 16.796 1.00 84.12 82 MET A N 1
ATOM 592 C CA . MET A 1 82 ? 5.040 -2.554 16.199 1.00 84.12 82 MET A CA 1
ATOM 593 C C . MET A 1 82 ? 3.665 -3.099 15.787 1.00 84.12 82 MET A C 1
ATOM 595 O O . MET A 1 82 ? 2.650 -2.520 16.162 1.00 84.12 82 MET A O 1
ATOM 599 N N . TRP A 1 83 ? 3.623 -4.243 15.095 1.00 84.69 83 TRP A N 1
ATOM 600 C CA . TRP A 1 83 ? 2.365 -4.899 14.723 1.00 84.69 83 TRP A CA 1
ATOM 601 C C . TRP A 1 83 ? 1.522 -5.314 15.926 1.00 84.69 83 TRP A C 1
ATOM 603 O O . TRP A 1 83 ? 0.322 -5.068 15.926 1.00 84.69 83 TRP A O 1
ATOM 613 N N . ALA A 1 84 ? 2.134 -5.873 16.972 1.00 87.31 84 ALA A N 1
ATOM 614 C CA . ALA A 1 84 ? 1.424 -6.208 18.204 1.00 87.31 84 ALA A CA 1
ATOM 615 C C . ALA A 1 84 ? 0.773 -4.968 18.842 1.00 87.31 84 ALA A C 1
ATOM 617 O O . ALA A 1 84 ? -0.368 -5.036 19.288 1.00 87.31 84 ALA A O 1
ATOM 618 N N . GLY A 1 85 ? 1.470 -3.826 18.843 1.00 87.94 85 GLY A N 1
ATOM 619 C CA . GLY A 1 85 ? 0.924 -2.560 19.333 1.00 87.94 85 GLY A CA 1
ATOM 620 C C . GLY A 1 85 ? -0.246 -2.037 18.496 1.00 87.94 85 GLY A C 1
ATOM 621 O O . GLY A 1 85 ? -1.226 -1.563 19.063 1.00 87.94 85 GLY A O 1
ATOM 622 N N . ILE A 1 86 ? -0.167 -2.150 17.167 1.00 84.44 86 ILE A N 1
ATOM 623 C CA . ILE A 1 86 ? -1.250 -1.746 16.257 1.00 84.44 86 ILE A CA 1
ATOM 624 C C . ILE A 1 86 ? -2.477 -2.624 16.471 1.00 84.44 86 ILE A C 1
ATOM 626 O O . ILE A 1 86 ? -3.557 -2.095 16.688 1.00 84.44 86 ILE A O 1
ATOM 630 N N . LEU A 1 87 ? -2.312 -3.947 16.480 1.00 85.88 87 LEU A N 1
ATOM 631 C CA . LEU A 1 87 ? -3.427 -4.874 16.681 1.00 85.88 87 LEU A CA 1
ATOM 632 C C . LEU A 1 87 ? -4.093 -4.665 18.047 1.00 85.88 87 LEU A C 1
ATOM 634 O O . LEU A 1 87 ? -5.313 -4.630 18.128 1.00 85.88 87 LEU A O 1
ATOM 638 N N . ALA A 1 88 ? -3.307 -4.436 19.105 1.00 88.19 88 ALA A N 1
ATOM 639 C CA . ALA A 1 88 ? -3.849 -4.101 20.422 1.00 88.19 88 ALA A CA 1
ATOM 640 C C . ALA A 1 88 ? -4.577 -2.744 20.445 1.00 88.19 88 ALA A C 1
ATOM 642 O O . ALA A 1 88 ? -5.512 -2.560 21.220 1.00 88.19 88 ALA A O 1
ATOM 643 N N . TYR A 1 89 ? -4.145 -1.778 19.628 1.00 86.81 89 TYR A N 1
ATOM 644 C CA . TYR A 1 89 ? -4.849 -0.506 19.476 1.00 86.81 89 TYR A CA 1
ATOM 645 C C . TYR A 1 89 ? -6.183 -0.686 18.750 1.00 86.81 89 TYR A C 1
ATOM 647 O O . TYR A 1 89 ? -7.182 -0.158 19.227 1.00 86.81 89 TYR A O 1
ATOM 655 N N . LEU A 1 90 ? -6.196 -1.432 17.640 1.00 87.62 90 LEU A N 1
ATOM 656 C CA . LEU A 1 90 ? -7.409 -1.716 16.871 1.00 87.62 90 LEU A CA 1
ATOM 657 C C . LEU A 1 90 ? -8.455 -2.414 17.750 1.00 87.62 90 LEU A C 1
ATOM 659 O O . LEU A 1 90 ? -9.567 -1.915 17.874 1.00 87.62 90 LEU A O 1
ATOM 663 N N . ASP A 1 91 ? -8.046 -3.466 18.466 1.00 88.19 91 ASP A N 1
ATOM 664 C CA . ASP A 1 91 ? -8.900 -4.227 19.389 1.00 88.19 91 ASP A CA 1
ATOM 665 C C . ASP A 1 91 ? -9.463 -3.355 20.525 1.00 88.19 91 ASP A C 1
ATOM 667 O O . ASP A 1 91 ? -10.659 -3.350 20.798 1.00 88.19 91 ASP A O 1
ATOM 671 N N . ARG A 1 92 ? -8.617 -2.539 21.168 1.00 90.00 92 ARG A N 1
ATOM 672 C CA . ARG A 1 92 ? -9.047 -1.701 22.301 1.00 90.00 92 ARG A CA 1
ATOM 673 C C . ARG A 1 92 ? -9.932 -0.523 21.885 1.00 90.00 92 ARG A C 1
ATOM 675 O O . ARG A 1 92 ? -10.671 -0.001 22.719 1.00 90.00 92 ARG A O 1
ATOM 682 N N . CYS A 1 93 ? -9.786 -0.041 20.656 1.00 86.56 93 CYS A N 1
ATOM 683 C CA . CYS A 1 93 ? -10.482 1.143 20.158 1.00 86.56 93 CYS A CA 1
ATOM 684 C C . CYS A 1 93 ? -11.610 0.821 19.169 1.00 86.56 93 CYS A C 1
ATOM 686 O O . CYS A 1 93 ? -12.180 1.764 18.628 1.00 86.56 93 CYS A O 1
ATOM 688 N N . ASP A 1 94 ? -11.943 -0.462 18.993 1.00 87.06 94 ASP A N 1
ATOM 689 C CA . ASP A 1 94 ? -13.036 -0.947 18.140 1.00 87.06 94 ASP A CA 1
ATOM 690 C C . ASP A 1 94 ? -12.889 -0.489 16.675 1.00 87.06 94 ASP A C 1
ATOM 692 O O . ASP A 1 94 ? -13.819 0.012 16.042 1.00 87.06 94 ASP A O 1
ATOM 696 N N . TYR A 1 95 ? -11.662 -0.604 16.153 1.00 88.06 95 TYR A N 1
ATOM 697 C CA . TYR A 1 95 ? -11.357 -0.390 14.740 1.00 88.06 95 TYR A CA 1
ATOM 698 C C . TYR A 1 95 ? -11.172 -1.734 14.045 1.00 88.06 95 TYR A C 1
ATOM 700 O O . TYR A 1 95 ? -10.382 -2.563 14.495 1.00 88.06 95 TYR A O 1
ATOM 708 N N . ASP A 1 96 ? -11.840 -1.904 12.910 1.00 87.25 96 ASP A N 1
ATOM 709 C CA . ASP A 1 96 ? -11.772 -3.132 12.126 1.00 87.25 96 ASP A CA 1
ATOM 710 C C . ASP A 1 96 ? -10.629 -3.068 11.115 1.00 87.25 96 ASP A C 1
ATOM 712 O O . ASP A 1 96 ? -9.893 -4.031 10.971 1.00 87.25 96 ASP A O 1
ATOM 716 N N . TYR A 1 97 ? -10.436 -1.917 10.462 1.00 87.00 97 TYR A N 1
ATOM 717 C CA . TYR A 1 97 ? -9.590 -1.810 9.277 1.00 87.00 97 TYR A CA 1
ATOM 718 C C . TYR A 1 97 ? -8.339 -0.972 9.532 1.00 87.00 97 TYR A C 1
ATOM 720 O O . TYR A 1 97 ? -8.392 0.105 10.136 1.00 87.00 97 TYR A O 1
ATOM 728 N N . VAL A 1 98 ? -7.212 -1.386 8.947 1.00 88.00 98 VAL A N 1
ATOM 729 C CA . VAL A 1 98 ? -5.999 -0.560 8.885 1.00 88.00 98 VAL A CA 1
ATOM 730 C C . VAL A 1 98 ? -5.501 -0.400 7.452 1.00 88.00 98 VAL A C 1
ATOM 732 O O . VAL A 1 98 ? -5.251 -1.366 6.746 1.00 88.00 98 VAL A O 1
ATOM 735 N N . THR A 1 99 ? -5.297 0.833 7.002 1.00 87.81 99 THR A N 1
ATOM 736 C CA . THR A 1 99 ? -4.725 1.147 5.686 1.00 87.81 99 THR A CA 1
ATOM 737 C C . THR A 1 99 ? -3.333 1.747 5.810 1.00 87.81 99 THR A C 1
ATOM 739 O O . THR A 1 99 ? -2.982 2.365 6.814 1.00 87.81 99 THR A O 1
ATOM 742 N N . GLY A 1 100 ? -2.520 1.586 4.773 1.00 85.25 100 GLY A N 1
ATOM 743 C CA . GLY A 1 100 ? -1.223 2.229 4.673 1.00 85.25 100 GLY A CA 1
ATOM 744 C C . GLY A 1 100 ? -0.620 2.110 3.281 1.00 85.25 100 GLY A C 1
ATOM 745 O O . GLY A 1 100 ? -1.090 1.375 2.411 1.00 85.25 100 GLY A O 1
ATOM 746 N N . CYS A 1 101 ? 0.470 2.839 3.074 1.00 85.19 101 CYS A N 1
ATOM 747 C CA . CYS A 1 101 ? 1.263 2.764 1.855 1.00 85.19 101 CYS A CA 1
ATOM 748 C C . CYS A 1 101 ? 2.605 2.094 2.151 1.00 85.19 101 CYS A C 1
ATOM 750 O O . CYS A 1 101 ? 3.275 2.419 3.132 1.00 85.19 101 CYS A O 1
ATOM 752 N N . VAL A 1 102 ? 3.024 1.186 1.274 1.00 83.06 102 VAL A N 1
ATOM 753 C CA . VAL A 1 102 ? 4.353 0.574 1.307 1.00 83.06 102 VAL A CA 1
ATOM 754 C C . VAL A 1 102 ? 5.112 0.941 0.042 1.00 83.06 102 VAL A C 1
ATOM 756 O O . VAL A 1 102 ? 4.611 0.787 -1.071 1.00 83.06 102 VAL A O 1
ATOM 759 N N . SER A 1 103 ? 6.337 1.435 0.202 1.00 81.38 103 SER A N 1
ATOM 760 C CA . SER A 1 103 ? 7.169 1.780 -0.945 1.00 81.38 103 SER A CA 1
ATOM 761 C C . SER A 1 103 ? 7.866 0.550 -1.521 1.00 81.38 103 SER A C 1
ATOM 763 O O . SER A 1 103 ? 8.387 -0.295 -0.788 1.00 81.38 103 SER A O 1
ATOM 765 N N . VAL A 1 104 ? 7.905 0.476 -2.849 1.00 82.81 104 VAL A N 1
ATOM 766 C CA . VAL A 1 104 ? 8.650 -0.533 -3.606 1.00 82.81 104 VAL A CA 1
ATOM 767 C C . VAL A 1 104 ? 9.749 0.192 -4.392 1.00 82.81 104 VAL A C 1
ATOM 769 O O . VAL A 1 104 ? 9.446 1.175 -5.073 1.00 82.81 104 VAL A O 1
ATOM 772 N N . PRO A 1 105 ? 11.020 -0.238 -4.301 1.00 78.75 105 PRO A N 1
ATOM 773 C CA . PRO A 1 105 ? 12.104 0.392 -5.048 1.00 78.75 105 PRO A CA 1
ATOM 774 C C . PRO A 1 105 ? 11.881 0.272 -6.558 1.00 78.75 105 PRO A C 1
ATOM 776 O O . PRO A 1 105 ? 11.522 -0.798 -7.052 1.00 78.75 105 PRO A O 1
ATOM 779 N N . VAL A 1 106 ? 12.123 1.359 -7.292 1.00 82.62 106 VAL A N 1
ATOM 780 C CA . VAL A 1 106 ? 12.143 1.340 -8.765 1.00 82.62 106 VAL A CA 1
ATOM 781 C C . VAL A 1 106 ? 13.415 0.661 -9.265 1.00 82.62 106 VAL A C 1
ATOM 783 O O . VAL A 1 106 ? 13.349 -0.175 -10.168 1.00 82.62 106 VAL A O 1
ATOM 786 N N . ASP A 1 107 ? 14.543 0.973 -8.630 1.00 77.62 107 ASP A N 1
ATOM 787 C CA . ASP A 1 107 ? 15.849 0.405 -8.944 1.00 77.62 107 ASP A CA 1
ATOM 788 C C . ASP A 1 107 ? 16.152 -0.737 -7.975 1.00 77.62 107 ASP A C 1
ATOM 790 O O . ASP A 1 107 ? 16.058 -0.589 -6.755 1.00 77.62 107 ASP A O 1
ATOM 794 N N . SER A 1 108 ? 16.467 -1.910 -8.521 1.00 67.25 108 SER A N 1
ATOM 795 C CA . SER A 1 108 ? 16.644 -3.151 -7.754 1.00 67.25 108 SER A CA 1
ATOM 796 C C . SER A 1 108 ? 17.968 -3.840 -8.091 1.00 67.25 108 SER A C 1
ATOM 798 O O . SER A 1 108 ? 18.005 -5.048 -8.307 1.00 67.25 108 SER A O 1
ATOM 800 N N . GLY A 1 109 ? 19.059 -3.071 -8.144 1.00 72.44 109 GLY A N 1
ATOM 801 C CA . GLY A 1 109 ? 20.375 -3.582 -8.534 1.00 72.44 109 GLY A CA 1
ATOM 802 C C . GLY A 1 109 ? 20.510 -3.686 -10.052 1.00 72.44 109 GLY A C 1
ATOM 803 O O . GLY A 1 109 ? 20.367 -2.677 -10.735 1.00 72.44 109 GLY A O 1
ATOM 804 N N . ASP A 1 110 ? 20.775 -4.891 -10.561 1.00 75.31 110 ASP A N 1
ATOM 805 C CA . ASP A 1 110 ? 21.138 -5.136 -11.969 1.00 75.31 110 ASP A CA 1
ATOM 806 C C . ASP A 1 110 ? 19.940 -5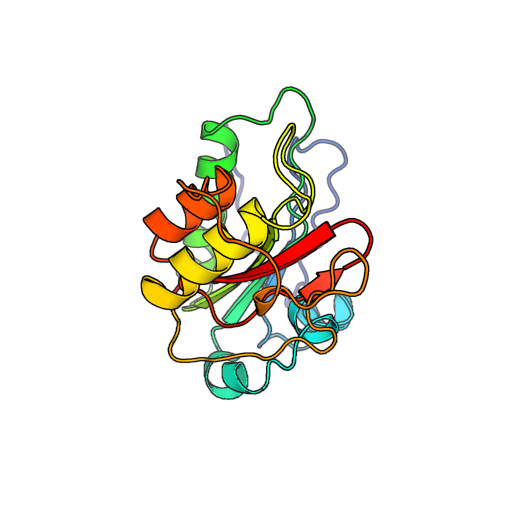.212 -12.935 1.00 75.31 110 ASP A C 1
ATOM 808 O O . ASP A 1 110 ? 20.114 -5.289 -14.153 1.00 75.31 110 ASP A O 1
ATOM 812 N N . ASP A 1 111 ? 18.714 -5.224 -12.409 1.00 80.62 111 ASP A N 1
ATOM 813 C CA . ASP A 1 111 ? 17.501 -5.285 -13.223 1.00 80.62 111 ASP A CA 1
ATOM 814 C C . ASP A 1 111 ? 17.207 -3.948 -13.922 1.00 80.62 111 ASP A C 1
ATOM 816 O O . ASP A 1 111 ? 17.523 -2.865 -13.427 1.00 80.62 111 ASP A O 1
ATOM 820 N N . VAL A 1 112 ? 16.500 -4.019 -15.055 1.00 85.75 112 VAL A N 1
ATOM 821 C CA . VAL A 1 112 ? 15.951 -2.830 -15.725 1.00 85.75 112 VAL A CA 1
ATOM 822 C C . VAL A 1 112 ? 15.067 -2.046 -14.736 1.00 85.75 112 VAL A C 1
ATOM 824 O O . VAL A 1 112 ? 14.201 -2.657 -14.099 1.00 85.75 112 VAL A O 1
ATOM 827 N N . PRO A 1 113 ? 15.214 -0.710 -14.624 1.00 88.12 113 PRO A N 1
ATOM 828 C CA . PRO A 1 113 ? 14.382 0.109 -13.745 1.00 88.12 113 PRO A CA 1
ATOM 829 C C . PRO A 1 113 ? 12.885 -0.160 -13.929 1.00 88.12 113 PRO A C 1
ATOM 831 O O . PRO A 1 113 ? 12.373 -0.202 -15.049 1.00 88.12 113 PRO A O 1
ATOM 834 N N . GLY A 1 114 ? 12.169 -0.357 -12.821 1.00 88.69 114 GLY A N 1
ATOM 835 C CA . GLY A 1 114 ? 10.734 -0.652 -12.820 1.00 88.69 114 GLY A CA 1
ATOM 836 C C . GLY A 1 114 ? 10.361 -2.111 -13.110 1.00 88.69 114 GLY A C 1
ATOM 837 O O . GLY A 1 114 ? 9.204 -2.474 -12.912 1.00 88.69 114 GLY A O 1
ATOM 838 N N . CYS A 1 115 ? 11.309 -2.970 -13.504 1.00 91.62 115 CYS A N 1
ATOM 839 C CA . CYS A 1 115 ? 11.066 -4.397 -13.743 1.00 91.62 115 CYS A CA 1
ATOM 840 C C . CYS A 1 115 ? 10.539 -5.088 -12.474 1.00 91.62 115 CYS A C 1
ATOM 842 O O . CYS A 1 115 ? 9.427 -5.615 -12.459 1.00 91.62 115 CYS A O 1
ATOM 844 N N . GLN A 1 116 ? 11.265 -5.007 -11.353 1.00 90.19 116 GLN A N 1
ATOM 845 C CA . GLN A 1 116 ? 10.801 -5.604 -10.092 1.00 90.19 116 GLN A CA 1
ATOM 846 C C . GLN A 1 116 ? 9.476 -5.008 -9.616 1.00 90.19 116 GLN A C 1
ATOM 848 O O . GLN A 1 116 ? 8.596 -5.755 -9.192 1.00 90.19 116 GLN A O 1
ATOM 853 N N . LEU A 1 117 ? 9.287 -3.694 -9.756 1.00 90.62 117 LEU A N 1
ATOM 854 C CA . LEU A 1 117 ? 8.021 -3.040 -9.440 1.00 90.62 117 LEU A CA 1
ATOM 855 C C . LEU A 1 117 ? 6.857 -3.625 -10.255 1.00 90.62 117 LEU A C 1
ATOM 857 O O . LEU A 1 117 ? 5.817 -3.931 -9.674 1.00 90.62 117 LEU A O 1
ATOM 861 N N . ARG A 1 118 ? 7.039 -3.832 -11.567 1.00 92.94 118 ARG A N 1
ATOM 862 C CA . ARG A 1 118 ? 6.051 -4.488 -12.434 1.00 92.94 118 ARG A CA 1
ATOM 863 C C . ARG A 1 118 ? 5.712 -5.882 -11.914 1.00 92.94 118 ARG A C 1
ATOM 865 O O . ARG A 1 118 ? 4.542 -6.194 -11.722 1.00 92.94 118 ARG A O 1
ATOM 872 N N . GLY A 1 119 ? 6.726 -6.691 -11.613 1.00 93.25 119 GLY A N 1
ATOM 873 C CA . GLY A 1 119 ? 6.527 -8.042 -11.084 1.00 93.25 119 GLY A CA 1
ATOM 874 C C . GLY A 1 119 ? 5.813 -8.072 -9.729 1.00 93.25 119 GLY A C 1
ATOM 875 O O . GLY A 1 119 ? 4.949 -8.919 -9.507 1.00 93.25 119 GLY A O 1
ATOM 876 N N . VAL A 1 120 ? 6.154 -7.153 -8.821 1.00 91.94 120 VAL A N 1
ATOM 877 C CA . VAL A 1 120 ? 5.490 -7.012 -7.517 1.00 91.94 120 VAL A CA 1
ATOM 878 C C . VAL A 1 120 ? 4.028 -6.620 -7.709 1.00 91.94 120 VAL A C 1
ATOM 880 O O . VAL A 1 120 ? 3.159 -7.283 -7.150 1.00 91.94 120 VAL A O 1
ATOM 883 N N . ARG A 1 121 ? 3.758 -5.596 -8.528 1.00 93.00 121 ARG A N 1
ATOM 884 C CA . ARG A 1 121 ? 2.413 -5.105 -8.856 1.00 93.00 121 ARG A CA 1
ATOM 885 C C . ARG A 1 121 ? 1.531 -6.208 -9.435 1.00 93.00 121 ARG A C 1
ATOM 887 O O . ARG A 1 121 ? 0.445 -6.446 -8.912 1.00 93.00 121 ARG A O 1
ATOM 894 N N . ASP A 1 122 ? 2.025 -6.936 -10.431 1.00 94.69 122 ASP A N 1
ATOM 895 C CA . ASP A 1 122 ? 1.290 -8.046 -11.043 1.00 94.69 122 ASP A CA 1
ATOM 896 C C . ASP A 1 122 ? 1.012 -9.169 -10.032 1.00 94.69 122 ASP A C 1
ATOM 898 O O . ASP A 1 122 ? -0.104 -9.682 -9.956 1.00 94.69 122 ASP A O 1
ATOM 902 N N . PHE A 1 123 ? 2.001 -9.528 -9.204 1.00 93.81 123 PHE A N 1
ATOM 903 C CA . PHE A 1 123 ? 1.835 -10.555 -8.175 1.00 93.81 123 PHE A CA 1
ATOM 904 C C . PHE A 1 123 ? 0.743 -10.186 -7.167 1.00 93.81 123 PHE A C 1
ATOM 906 O O . PHE A 1 123 ? -0.124 -11.011 -6.863 1.00 93.81 123 PHE A O 1
ATOM 913 N N . VAL A 1 124 ? 0.796 -8.969 -6.615 1.00 92.50 124 VAL A N 1
ATOM 914 C CA . VAL A 1 124 ? -0.108 -8.577 -5.529 1.00 92.50 124 VAL A CA 1
ATOM 915 C C . VAL A 1 124 ? -1.523 -8.323 -6.030 1.00 92.50 124 VAL A C 1
ATOM 917 O O . VAL A 1 124 ? -2.468 -8.736 -5.367 1.00 92.50 124 VAL A O 1
ATOM 920 N N . LEU A 1 125 ? -1.692 -7.744 -7.222 1.00 92.06 125 LEU A N 1
ATOM 921 C CA . LEU A 1 125 ? -3.020 -7.538 -7.802 1.00 92.06 125 LEU A CA 1
ATOM 922 C C . LEU A 1 125 ? -3.672 -8.854 -8.237 1.00 92.06 125 LEU A C 1
ATOM 924 O O . LEU A 1 125 ? -4.889 -8.982 -8.154 1.00 92.06 125 LEU A O 1
ATOM 928 N N . ALA A 1 126 ? -2.890 -9.855 -8.644 1.00 94.75 126 ALA A N 1
ATOM 929 C CA . ALA A 1 126 ? -3.439 -11.160 -9.003 1.00 94.75 126 ALA A CA 1
ATOM 930 C C . ALA A 1 126 ? -3.863 -11.998 -7.785 1.00 94.75 126 ALA A C 1
ATOM 932 O O . ALA A 1 126 ? -4.785 -12.803 -7.890 1.00 94.75 126 ALA A O 1
ATOM 933 N N . ARG A 1 127 ? -3.169 -11.868 -6.646 1.00 93.75 127 ARG A N 1
ATOM 934 C CA . ARG A 1 127 ? -3.328 -12.788 -5.499 1.00 93.75 127 ARG A CA 1
ATOM 935 C C . ARG A 1 127 ? -3.923 -12.165 -4.247 1.00 93.75 127 ARG A C 1
ATOM 937 O O . ARG A 1 127 ? -4.396 -12.896 -3.385 1.00 93.75 127 ARG A O 1
ATOM 944 N N . HIS A 1 128 ? -3.864 -10.846 -4.135 1.00 93.31 128 HIS A N 1
ATOM 945 C CA . HIS A 1 128 ? -4.190 -10.119 -2.914 1.00 93.31 128 HIS A CA 1
ATOM 946 C C . HIS A 1 128 ? -5.057 -8.888 -3.192 1.00 93.31 128 HIS A C 1
ATOM 948 O O . HIS A 1 128 ? -5.098 -7.999 -2.356 1.00 93.31 128 HIS A O 1
ATOM 954 N N . ALA A 1 129 ? -5.736 -8.787 -4.340 1.00 91.94 129 ALA A N 1
ATOM 955 C CA . ALA A 1 129 ? -6.592 -7.633 -4.616 1.00 91.94 129 ALA A CA 1
ATOM 956 C C . ALA A 1 129 ? -7.726 -7.502 -3.584 1.00 91.94 129 ALA A C 1
ATOM 958 O O . ALA A 1 129 ? -8.443 -8.464 -3.309 1.00 91.94 129 ALA A O 1
ATOM 959 N N . ALA A 1 130 ? -7.893 -6.294 -3.050 1.00 91.06 130 ALA A N 1
ATOM 960 C CA . ALA A 1 130 ? -8.989 -5.950 -2.153 1.00 91.06 130 ALA A CA 1
ATOM 961 C C . ALA A 1 130 ? -10.281 -5.669 -2.947 1.00 91.06 130 ALA A C 1
ATOM 963 O O . ALA A 1 130 ? -10.206 -5.218 -4.095 1.00 91.06 130 ALA A O 1
ATOM 964 N N . PRO A 1 131 ? -11.471 -5.855 -2.349 1.00 90.38 131 PRO A N 1
ATOM 965 C CA . PRO A 1 131 ? -12.729 -5.419 -2.961 1.00 90.38 131 PRO A CA 1
ATOM 966 C C . PRO A 1 131 ? -12.845 -3.885 -3.031 1.00 90.38 131 PRO A C 1
ATOM 968 O O . PRO A 1 131 ? -13.410 -3.352 -3.985 1.00 90.38 131 PRO A O 1
ATOM 971 N N . TYR A 1 132 ? -12.266 -3.167 -2.064 1.00 90.25 132 TYR A N 1
ATOM 972 C CA . TYR A 1 132 ? -12.260 -1.703 -2.020 1.00 90.25 132 TYR A CA 1
ATOM 973 C C . TYR A 1 132 ? -11.106 -1.153 -2.856 1.00 90.25 132 TYR A C 1
ATOM 975 O O . TYR A 1 132 ? -9.959 -1.104 -2.407 1.00 90.25 132 TYR A O 1
ATOM 983 N N . ARG A 1 133 ? -11.404 -0.783 -4.107 1.00 91.06 133 ARG A N 1
ATOM 984 C CA . ARG A 1 133 ? -10.389 -0.365 -5.079 1.00 91.06 133 ARG A CA 1
ATOM 985 C C . ARG A 1 133 ? -10.189 1.146 -5.111 1.00 91.06 133 ARG A C 1
ATOM 987 O O . ARG A 1 133 ? -11.146 1.901 -5.211 1.00 91.06 133 ARG A O 1
ATOM 994 N N . VAL A 1 134 ? -8.931 1.567 -5.083 1.00 90.19 134 VAL A N 1
ATOM 995 C CA . VAL A 1 134 ? -8.497 2.972 -5.098 1.00 90.19 134 VAL A CA 1
ATOM 996 C C . VAL A 1 134 ? -7.639 3.247 -6.326 1.00 90.19 134 VAL A C 1
ATOM 998 O O . VAL A 1 134 ? -7.003 2.340 -6.876 1.00 90.19 134 VAL A O 1
ATOM 1001 N N . HIS A 1 135 ? -7.611 4.507 -6.751 1.00 90.81 135 HIS A N 1
ATOM 1002 C CA . HIS A 1 135 ? -6.928 4.913 -7.977 1.00 90.81 135 HIS A CA 1
ATOM 1003 C C . HIS A 1 135 ? -5.871 5.981 -7.693 1.00 90.81 135 HIS A C 1
ATOM 1005 O O . HIS A 1 135 ? -6.179 6.967 -7.027 1.00 90.81 135 HIS A O 1
ATOM 1011 N N . PRO A 1 136 ? -4.630 5.819 -8.182 1.00 91.44 136 PRO A N 1
ATOM 1012 C CA . PRO A 1 136 ? -3.593 6.820 -7.974 1.00 91.44 136 PRO A CA 1
ATOM 1013 C C . PRO A 1 136 ? -3.920 8.095 -8.752 1.00 91.44 136 PRO A C 1
ATOM 1015 O O . PRO A 1 136 ? -4.293 8.027 -9.924 1.00 91.44 136 PRO A O 1
ATOM 1018 N N . TYR A 1 137 ? -3.686 9.265 -8.153 1.00 89.50 137 TYR A N 1
ATOM 1019 C CA . TYR A 1 137 ? -3.736 10.525 -8.908 1.00 89.50 137 TYR A CA 1
ATOM 1020 C C . TYR A 1 137 ? -2.595 10.616 -9.927 1.00 89.50 137 TYR A C 1
ATOM 1022 O O . TYR A 1 137 ? -2.714 11.280 -10.957 1.00 89.50 137 TYR A O 1
ATOM 1030 N N . ARG A 1 138 ? -1.471 9.946 -9.642 1.00 88.56 138 ARG A N 1
ATOM 1031 C CA . ARG A 1 138 ? -0.278 9.908 -10.493 1.00 88.56 138 ARG A CA 1
ATOM 1032 C C . ARG A 1 138 ? 0.163 8.471 -10.726 1.00 88.56 138 ARG A C 1
ATOM 1034 O O . ARG A 1 138 ? 0.932 7.910 -9.944 1.00 88.56 138 ARG A O 1
ATOM 1041 N N . ALA A 1 139 ? -0.305 7.895 -11.829 1.00 89.31 139 ALA A N 1
ATOM 1042 C CA . ALA A 1 139 ? 0.127 6.576 -12.272 1.00 89.31 139 ALA A CA 1
ATOM 1043 C C . ALA A 1 139 ? 1.652 6.511 -12.466 1.00 89.31 139 ALA A C 1
ATOM 1045 O O . ALA A 1 139 ? 2.301 7.504 -12.813 1.00 89.31 139 ALA A O 1
ATOM 1046 N N . VAL A 1 140 ? 2.226 5.328 -12.253 1.00 89.69 140 VAL A N 1
ATOM 1047 C CA . VAL A 1 140 ? 3.671 5.119 -12.383 1.00 89.69 140 VAL A CA 1
ATOM 1048 C C . VAL A 1 140 ? 4.148 5.253 -13.822 1.00 89.69 140 VAL A C 1
ATOM 1050 O O . VAL A 1 140 ? 3.653 4.569 -14.719 1.00 89.69 140 VAL A O 1
ATOM 1053 N N . ARG A 1 141 ? 5.173 6.093 -14.020 1.00 89.94 141 ARG A N 1
ATOM 1054 C CA . ARG A 1 141 ? 5.959 6.144 -15.258 1.00 89.94 141 ARG A CA 1
ATOM 1055 C C . ARG A 1 141 ? 7.452 6.089 -14.960 1.00 89.94 141 ARG A C 1
ATOM 1057 O O . ARG A 1 141 ? 7.964 6.956 -14.259 1.00 89.94 141 ARG A O 1
ATOM 1064 N N . ILE A 1 142 ? 8.155 5.113 -15.534 1.00 88.31 142 ILE A N 1
ATOM 1065 C CA . ILE A 1 142 ? 9.609 4.947 -15.377 1.00 88.31 142 ILE A CA 1
ATOM 1066 C C . ILE A 1 142 ? 10.279 5.225 -16.720 1.00 88.31 142 ILE A C 1
ATOM 1068 O O . ILE A 1 142 ? 9.930 4.614 -17.729 1.00 88.31 142 ILE A O 1
ATOM 1072 N N . GLY A 1 143 ? 11.191 6.200 -16.765 1.00 86.62 143 GLY A N 1
ATOM 1073 C CA . GLY A 1 143 ? 11.826 6.622 -18.022 1.00 86.62 143 GLY A CA 1
ATOM 1074 C C . GLY A 1 143 ? 10.815 7.036 -19.103 1.00 86.62 143 GLY A C 1
ATOM 1075 O O . GLY A 1 143 ? 11.025 6.773 -20.283 1.00 86.62 143 GLY A O 1
ATOM 1076 N N . GLY A 1 144 ? 9.672 7.601 -18.699 1.00 88.00 144 GLY A N 1
ATOM 1077 C CA . GLY A 1 144 ? 8.589 7.990 -19.605 1.00 88.00 144 GLY A CA 1
ATOM 1078 C C . GLY A 1 144 ? 7.687 6.848 -20.088 1.00 88.00 144 GLY A C 1
ATOM 1079 O O . GLY A 1 144 ? 6.712 7.139 -20.776 1.00 88.00 144 GLY A O 1
ATOM 1080 N N . LYS A 1 145 ? 7.938 5.589 -19.710 1.00 90.88 145 LYS A N 1
ATOM 1081 C CA . LYS A 1 145 ? 7.122 4.416 -20.078 1.00 90.88 145 LYS A CA 1
ATOM 1082 C C . LYS A 1 145 ? 6.107 4.067 -18.995 1.00 90.88 145 LYS A C 1
ATOM 1084 O O . LYS A 1 145 ? 6.387 4.284 -17.815 1.00 90.88 145 LYS A O 1
ATOM 1089 N N . ALA A 1 146 ? 4.947 3.530 -19.379 1.00 92.31 146 ALA A N 1
ATOM 1090 C CA . ALA A 1 146 ? 4.020 2.957 -18.406 1.00 92.31 146 ALA A CA 1
ATOM 1091 C C . ALA A 1 146 ? 4.588 1.641 -17.855 1.00 92.31 146 ALA A C 1
ATOM 1093 O O . ALA A 1 146 ? 5.411 0.993 -18.500 1.00 92.31 146 ALA A O 1
ATOM 1094 N N . LEU A 1 147 ? 4.136 1.226 -16.669 1.00 90.94 147 LEU A N 1
ATOM 1095 C CA . LEU A 1 147 ? 4.587 -0.030 -16.057 1.00 90.94 147 LEU A CA 1
ATOM 1096 C C . LEU A 1 147 ? 4.243 -1.251 -16.931 1.00 90.94 147 LEU A C 1
ATOM 1098 O O . LEU A 1 147 ? 5.000 -2.222 -16.970 1.00 90.94 147 LEU A O 1
ATOM 1102 N N . ASP A 1 148 ? 3.138 -1.170 -17.678 1.00 94.44 148 ASP A N 1
ATOM 1103 C CA . ASP A 1 148 ? 2.702 -2.213 -18.607 1.00 94.44 148 ASP A CA 1
ATOM 1104 C C . ASP A 1 148 ? 3.652 -2.409 -19.805 1.00 94.44 148 ASP A C 1
ATOM 1106 O O . ASP A 1 148 ? 3.783 -3.532 -20.296 1.00 94.44 148 ASP A O 1
ATOM 1110 N N . ASP A 1 149 ? 4.396 -1.363 -20.183 1.00 95.00 149 ASP A N 1
ATOM 1111 C CA . ASP A 1 149 ? 5.384 -1.366 -21.274 1.00 95.00 149 ASP A CA 1
ATOM 1112 C C . ASP A 1 149 ? 6.776 -1.858 -20.830 1.00 95.00 149 ASP A C 1
ATOM 1114 O O . ASP A 1 149 ? 7.727 -1.884 -21.620 1.00 95.00 149 ASP A O 1
ATOM 1118 N N . ILE A 1 150 ? 6.934 -2.200 -19.550 1.00 92.38 150 ILE A N 1
ATOM 1119 C CA . ILE A 1 150 ? 8.176 -2.717 -18.975 1.00 92.38 150 ILE A CA 1
ATOM 1120 C C . ILE A 1 150 ? 8.052 -4.233 -18.860 1.00 92.38 150 ILE 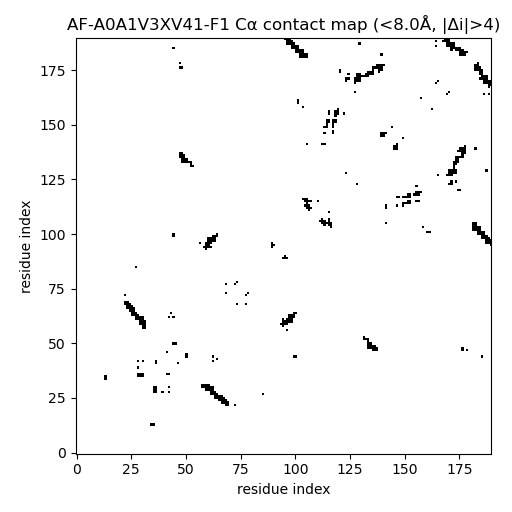A C 1
ATOM 1122 O O . ILE A 1 150 ? 7.071 -4.750 -18.322 1.00 92.38 150 ILE A O 1
ATOM 1126 N N . ALA A 1 151 ? 9.061 -4.950 -19.359 1.00 92.56 151 ALA A N 1
ATOM 1127 C CA . ALA A 1 151 ? 9.101 -6.402 -19.263 1.00 92.56 151 ALA A CA 1
ATOM 1128 C C . ALA A 1 151 ? 9.107 -6.842 -17.784 1.00 92.56 151 ALA A C 1
ATOM 1130 O O . ALA A 1 151 ? 9.890 -6.299 -16.999 1.00 92.56 151 ALA A O 1
ATOM 1131 N N . PRO A 1 152 ? 8.261 -7.809 -17.386 1.00 91.31 152 PRO A N 1
ATOM 1132 C CA . PRO A 1 152 ? 8.266 -8.322 -16.025 1.00 91.31 152 PRO A CA 1
ATOM 1133 C C . PRO A 1 152 ? 9.533 -9.154 -15.758 1.00 91.31 152 PRO A C 1
ATOM 1135 O O . PRO A 1 152 ? 10.112 -9.737 -16.682 1.00 91.31 152 PRO A O 1
ATOM 1138 N N . PRO A 1 153 ? 9.954 -9.279 -14.491 1.00 91.06 153 PRO A N 1
ATOM 1139 C CA . PRO A 1 153 ? 11.107 -10.080 -14.127 1.00 91.06 153 PRO A CA 1
ATOM 1140 C C . PRO A 1 153 ? 10.749 -11.559 -14.241 1.00 91.06 153 PRO A C 1
ATOM 1142 O O . PRO A 1 153 ? 9.606 -11.959 -14.016 1.00 91.06 153 PRO A O 1
ATOM 1145 N N . ARG A 1 154 ? 11.755 -12.418 -14.453 1.00 89.19 154 ARG A N 1
ATOM 1146 C CA . ARG A 1 154 ? 11.562 -13.879 -14.366 1.00 89.19 154 ARG A CA 1
ATOM 1147 C C . ARG A 1 154 ? 11.003 -14.299 -13.001 1.00 89.19 154 ARG A C 1
ATOM 1149 O O . ARG A 1 154 ? 10.280 -15.286 -12.894 1.00 89.19 154 ARG A O 1
ATOM 1156 N N . ARG A 1 155 ? 11.373 -13.570 -11.943 1.00 88.00 155 ARG A N 1
ATOM 1157 C CA . ARG A 1 155 ? 10.876 -13.768 -10.581 1.00 88.00 155 ARG A CA 1
ATOM 1158 C C . ARG A 1 155 ? 10.737 -12.425 -9.874 1.00 88.00 155 ARG A C 1
ATOM 1160 O O . ARG A 1 155 ? 11.730 -11.729 -9.681 1.00 88.00 155 ARG A O 1
ATOM 1167 N N . ALA A 1 156 ? 9.519 -12.113 -9.443 1.00 89.12 156 ALA A N 1
ATOM 1168 C CA . ALA A 1 156 ? 9.255 -10.961 -8.594 1.00 89.12 156 ALA A CA 1
ATOM 1169 C C . ALA A 1 156 ? 9.804 -11.194 -7.178 1.00 89.12 156 ALA A C 1
ATOM 1171 O O . ALA A 1 156 ? 9.549 -12.236 -6.560 1.00 89.12 156 ALA A O 1
ATOM 1172 N N . THR A 1 157 ? 10.528 -10.210 -6.652 1.00 88.44 157 THR A N 1
ATOM 1173 C CA . THR A 1 157 ? 11.031 -10.219 -5.278 1.00 88.44 157 THR A CA 1
ATOM 1174 C C . THR A 1 157 ? 10.238 -9.232 -4.435 1.00 88.44 157 THR A C 1
ATOM 1176 O O . THR A 1 157 ? 10.460 -8.028 -4.485 1.00 88.44 157 THR A O 1
ATOM 1179 N N . LEU A 1 158 ? 9.316 -9.749 -3.618 1.00 87.12 158 LEU A N 1
ATOM 1180 C CA . LEU A 1 158 ? 8.560 -8.913 -2.685 1.00 87.12 158 LEU A CA 1
ATOM 1181 C C . LEU A 1 158 ? 9.485 -8.330 -1.606 1.00 87.12 158 LEU A C 1
ATOM 1183 O O . LEU A 1 158 ? 10.177 -9.125 -0.941 1.00 87.12 158 LEU A O 1
ATOM 1187 N N . PRO A 1 159 ? 9.435 -7.005 -1.358 1.00 82.94 159 PRO A N 1
ATOM 1188 C CA . PRO A 1 159 ? 10.113 -6.388 -0.227 1.00 82.94 159 PRO A CA 1
ATOM 1189 C C . PRO A 1 159 ? 9.752 -7.090 1.093 1.00 82.94 159 PRO A C 1
ATOM 1191 O O . PRO A 1 159 ? 8.594 -7.488 1.273 1.00 82.94 159 PRO A O 1
ATOM 1194 N N . PRO A 1 160 ? 10.699 -7.249 2.039 1.00 82.00 160 PRO A N 1
ATOM 1195 C CA . PRO A 1 160 ? 10.452 -7.972 3.288 1.00 82.00 160 PRO A CA 1
ATOM 1196 C C . PRO A 1 160 ? 9.243 -7.451 4.074 1.00 82.00 160 PRO A C 1
ATOM 1198 O O . PRO A 1 160 ? 8.467 -8.248 4.596 1.00 82.00 160 PRO A O 1
ATOM 1201 N N . LEU A 1 161 ? 9.057 -6.127 4.103 1.00 79.06 161 LEU A N 1
ATOM 1202 C CA . LEU A 1 161 ? 7.954 -5.483 4.812 1.00 79.06 161 LEU A CA 1
ATOM 1203 C C . LEU A 1 161 ? 6.595 -5.827 4.188 1.00 79.06 161 LEU A C 1
ATOM 1205 O O . LEU A 1 161 ? 5.723 -6.344 4.879 1.00 79.06 161 LEU A O 1
ATOM 1209 N N . MET A 1 162 ? 6.459 -5.653 2.868 1.00 85.38 162 MET A N 1
ATOM 1210 C CA 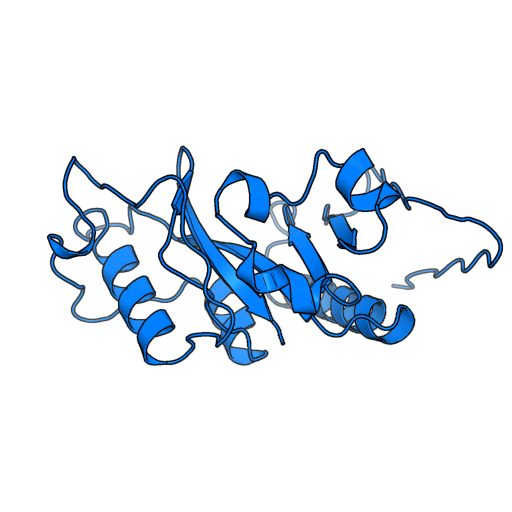. MET A 1 162 ? 5.253 -6.039 2.126 1.00 85.38 162 MET A CA 1
ATOM 1211 C C . MET A 1 162 ? 4.935 -7.526 2.318 1.00 85.38 162 MET A C 1
ATOM 1213 O O . MET A 1 162 ? 3.792 -7.896 2.555 1.00 85.38 162 MET A O 1
ATOM 1217 N N . ARG A 1 163 ? 5.952 -8.394 2.285 1.00 86.12 163 ARG A N 1
ATOM 1218 C CA . ARG A 1 163 ? 5.768 -9.829 2.537 1.00 86.12 163 ARG A CA 1
ATOM 1219 C C . ARG A 1 163 ? 5.226 -10.112 3.939 1.00 86.12 163 ARG A C 1
ATOM 1221 O O . ARG A 1 163 ? 4.443 -11.043 4.098 1.00 86.12 163 ARG A O 1
ATOM 1228 N N . GLY A 1 164 ? 5.654 -9.342 4.938 1.00 83.75 164 GLY A N 1
ATOM 1229 C CA . GLY A 1 164 ? 5.096 -9.394 6.287 1.00 83.75 164 GLY A CA 1
ATOM 1230 C C . GLY A 1 164 ? 3.611 -9.039 6.297 1.00 83.75 164 GLY A C 1
ATOM 1231 O O . GLY A 1 164 ? 2.821 -9.789 6.854 1.00 83.75 164 GLY A O 1
ATOM 1232 N N . TYR A 1 165 ? 3.228 -7.964 5.607 1.00 85.38 165 TYR A N 1
ATOM 1233 C CA . TYR A 1 165 ? 1.838 -7.498 5.545 1.00 85.38 165 TYR A CA 1
ATOM 1234 C C . TYR A 1 165 ? 0.921 -8.520 4.865 1.00 85.38 165 TYR A C 1
ATOM 1236 O O . TYR A 1 165 ? -0.104 -8.897 5.421 1.00 85.38 165 TYR A O 1
ATOM 1244 N N . LEU A 1 166 ? 1.334 -9.070 3.719 1.00 88.25 166 LEU A N 1
ATOM 1245 C CA . LEU A 1 166 ? 0.552 -10.093 3.013 1.00 88.25 166 LEU A CA 1
ATOM 1246 C C . LEU A 1 166 ? 0.369 -11.377 3.842 1.00 88.25 166 LEU A C 1
ATOM 1248 O O . LEU A 1 166 ? -0.651 -12.048 3.719 1.00 88.25 166 LEU A O 1
ATOM 1252 N N . ARG A 1 167 ? 1.335 -11.728 4.705 1.00 85.81 167 ARG A N 1
ATOM 1253 C CA . ARG A 1 167 ? 1.206 -12.867 5.638 1.00 85.81 167 ARG A CA 1
ATOM 1254 C C . ARG A 1 167 ? 0.202 -12.612 6.758 1.00 85.81 167 ARG A C 1
ATOM 1256 O O . ARG A 1 167 ? -0.358 -13.573 7.269 1.00 85.81 167 ARG A O 1
ATOM 1263 N N . LEU A 1 168 ? 0.000 -11.351 7.128 1.00 83.25 168 LEU A N 1
ATOM 1264 C CA . LEU A 1 168 ? -1.001 -10.924 8.104 1.00 83.25 168 LEU A CA 1
ATOM 1265 C C . LEU A 1 168 ? -2.393 -10.742 7.474 1.00 83.25 168 LEU A C 1
ATOM 1267 O O . LEU A 1 168 ? -3.316 -10.336 8.166 1.00 83.25 168 LEU A O 1
ATOM 1271 N N . GLY A 1 169 ? -2.555 -11.060 6.185 1.00 87.50 169 GLY A N 1
ATOM 1272 C CA . GLY A 1 169 ? -3.837 -10.969 5.486 1.00 87.50 169 GLY A CA 1
ATOM 1273 C C . GLY A 1 169 ? -4.049 -9.664 4.728 1.00 87.50 169 GLY A C 1
ATOM 1274 O O . GLY A 1 169 ? -5.138 -9.453 4.209 1.00 87.50 169 GLY A O 1
ATOM 1275 N N . ALA A 1 170 ? -3.027 -8.809 4.614 1.00 89.44 170 ALA A N 1
ATOM 1276 C CA . ALA A 1 170 ? -3.175 -7.562 3.884 1.00 89.44 170 ALA A CA 1
ATOM 1277 C C . ALA A 1 170 ? -3.563 -7.784 2.417 1.00 89.44 170 ALA A C 1
ATOM 1279 O O . ALA A 1 170 ? -3.039 -8.663 1.723 1.00 89.44 170 ALA A O 1
ATOM 1280 N N . GLN A 1 171 ? -4.460 -6.926 1.954 1.00 92.75 171 GLN A N 1
ATOM 1281 C CA . GLN A 1 171 ? -4.950 -6.849 0.594 1.00 92.75 171 GLN A CA 1
ATOM 1282 C C . GLN A 1 171 ? -4.469 -5.549 -0.065 1.00 92.75 171 GLN A C 1
ATOM 1284 O O . GLN A 1 171 ? -4.185 -4.545 0.588 1.00 92.75 171 GLN A O 1
ATOM 1289 N N . VAL A 1 172 ? -4.350 -5.562 -1.387 1.00 92.75 172 VAL A N 1
ATOM 1290 C CA . VAL A 1 172 ? -3.881 -4.438 -2.194 1.00 92.75 172 VAL A CA 1
ATOM 1291 C C . VAL A 1 172 ? -5.059 -3.782 -2.891 1.00 92.75 172 VAL A C 1
ATOM 1293 O O . VAL A 1 172 ? -5.778 -4.411 -3.669 1.00 92.75 172 VAL A O 1
ATOM 1296 N N . CYS A 1 173 ? -5.236 -2.492 -2.624 1.00 91.81 173 CYS A N 1
ATOM 1297 C CA . CYS A 1 173 ? -6.411 -1.749 -3.067 1.00 91.81 173 CYS A CA 1
ATOM 1298 C C . CYS A 1 173 ? -6.267 -1.191 -4.488 1.00 91.81 173 CYS A C 1
ATOM 1300 O O . CYS A 1 173 ? -7.257 -0.797 -5.097 1.00 91.81 173 CYS A O 1
ATOM 1302 N N . GLY A 1 174 ? -5.077 -1.154 -5.086 1.00 91.12 174 GLY A N 1
ATOM 1303 C CA . GLY A 1 174 ? -4.950 -0.521 -6.395 1.00 91.12 174 GLY A CA 1
ATOM 1304 C C . GLY A 1 174 ? -3.573 -0.557 -7.026 1.00 91.12 174 GLY A C 1
ATOM 1305 O O . GLY A 1 174 ? -2.634 -1.168 -6.518 1.00 91.12 174 GLY A O 1
ATOM 1306 N N . GLU A 1 175 ? -3.504 0.111 -8.173 1.00 92.12 175 GLU A N 1
ATOM 1307 C CA . GLU A 1 175 ? -2.263 0.401 -8.887 1.00 92.12 175 GLU A CA 1
ATOM 1308 C C . GLU A 1 175 ? -1.310 1.235 -8.017 1.00 92.12 175 GLU A C 1
ATOM 1310 O O . GLU A 1 175 ? -1.781 2.009 -7.186 1.00 92.12 175 GLU A O 1
ATOM 1315 N N . PRO A 1 176 ? 0.016 1.129 -8.200 1.00 91.50 176 PRO A N 1
ATOM 1316 C CA . PRO A 1 176 ? 0.967 1.990 -7.508 1.00 91.50 176 PRO A CA 1
ATOM 1317 C C . PRO A 1 176 ? 0.875 3.462 -7.948 1.00 91.50 176 PRO A C 1
ATOM 1319 O O . PRO A 1 176 ? 0.528 3.763 -9.094 1.00 91.50 176 PRO A O 1
ATOM 1322 N N . ALA A 1 177 ? 1.282 4.370 -7.058 1.00 88.69 177 ALA A N 1
ATOM 1323 C CA . ALA A 1 177 ? 1.454 5.800 -7.327 1.00 88.69 177 ALA A CA 1
ATOM 1324 C C . ALA A 1 177 ? 2.935 6.206 -7.363 1.00 88.69 177 ALA A C 1
ATOM 1326 O O . ALA A 1 177 ? 3.765 5.658 -6.631 1.00 88.69 177 ALA A O 1
ATOM 1327 N N . THR A 1 178 ? 3.265 7.209 -8.182 1.00 83.12 178 THR A N 1
ATOM 1328 C CA . THR A 1 178 ? 4.602 7.833 -8.184 1.00 83.12 178 THR A CA 1
ATOM 1329 C C . THR A 1 178 ? 4.713 8.891 -7.093 1.00 83.12 178 THR A C 1
ATOM 1331 O O . THR A 1 178 ? 3.970 9.871 -7.127 1.00 83.12 178 THR A O 1
ATOM 1334 N N . THR A 1 179 ? 5.706 8.765 -6.209 1.00 67.88 179 THR A N 1
ATOM 1335 C CA . THR A 1 179 ? 5.943 9.692 -5.090 1.00 67.88 179 THR A CA 1
ATOM 1336 C C . THR A 1 179 ? 7.434 10.024 -5.003 1.00 67.88 179 THR A C 1
ATOM 1338 O O . THR A 1 179 ? 8.186 9.176 -4.551 1.00 67.88 179 THR A O 1
ATOM 1341 N N . PRO A 1 180 ? 7.938 11.199 -5.420 1.00 54.09 180 PRO A N 1
ATOM 1342 C CA . PRO A 1 180 ? 9.388 11.447 -5.461 1.00 54.09 180 PRO A CA 1
ATOM 1343 C C . PRO A 1 180 ? 10.070 11.147 -4.107 1.00 54.09 180 PRO A C 1
ATOM 1345 O O . PRO A 1 180 ? 9.598 11.677 -3.101 1.00 54.09 180 PRO A O 1
ATOM 1348 N N . PRO A 1 181 ? 11.162 10.350 -4.018 1.00 55.69 181 PRO A N 1
ATOM 1349 C CA . PRO A 1 181 ? 11.924 9.629 -5.055 1.00 55.69 181 PRO A CA 1
ATOM 1350 C C . PRO A 1 181 ? 11.532 8.142 -5.248 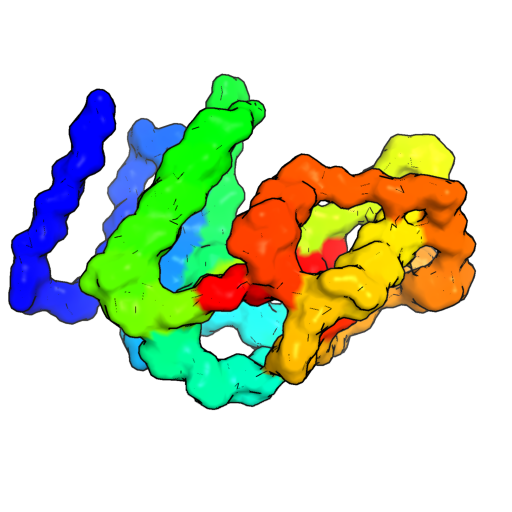1.00 55.69 181 PRO A C 1
ATOM 1352 O O . PRO A 1 181 ? 12.267 7.378 -5.868 1.00 55.69 181 PRO A O 1
ATOM 1355 N N . SER A 1 182 ? 10.423 7.696 -4.669 1.00 58.50 182 SER A N 1
ATOM 1356 C CA . SER A 1 182 ? 9.970 6.306 -4.609 1.00 58.50 182 SER A CA 1
ATOM 1357 C C . SER A 1 182 ? 8.666 6.052 -5.386 1.00 58.50 182 SER A C 1
ATOM 1359 O O . SER A 1 182 ? 8.064 6.925 -6.013 1.00 58.50 182 SER A O 1
ATOM 1361 N N . VAL A 1 183 ? 8.226 4.798 -5.373 1.00 63.56 183 VAL A N 1
ATOM 1362 C CA . VAL A 1 183 ? 6.882 4.408 -5.795 1.00 63.56 183 VAL A CA 1
ATOM 1363 C C . VAL A 1 183 ? 6.194 3.757 -4.607 1.00 63.56 183 VAL A C 1
ATOM 1365 O O . VAL A 1 183 ? 6.815 2.967 -3.892 1.00 63.56 183 VAL A O 1
ATOM 1368 N N . SER A 1 184 ? 4.919 4.077 -4.408 1.00 64.25 184 SER A N 1
ATOM 1369 C CA . SER A 1 184 ? 4.118 3.597 -3.282 1.00 64.25 184 SER A CA 1
ATOM 1370 C C . SER A 1 184 ? 2.976 2.699 -3.761 1.00 64.25 184 SER A C 1
ATOM 1372 O O . SER A 1 184 ? 2.291 3.013 -4.731 1.00 64.25 184 SER A O 1
ATOM 1374 N N . VAL A 1 185 ? 2.776 1.571 -3.080 1.00 61.09 185 VAL A N 1
ATOM 1375 C CA . VAL A 1 185 ? 1.655 0.636 -3.268 1.00 61.09 185 VAL A CA 1
ATOM 1376 C C . VAL A 1 185 ? 0.756 0.721 -2.037 1.00 61.09 185 VAL A C 1
ATOM 1378 O O . VAL A 1 185 ? 1.261 0.669 -0.913 1.00 61.09 185 VAL A O 1
ATOM 1381 N N . ILE A 1 186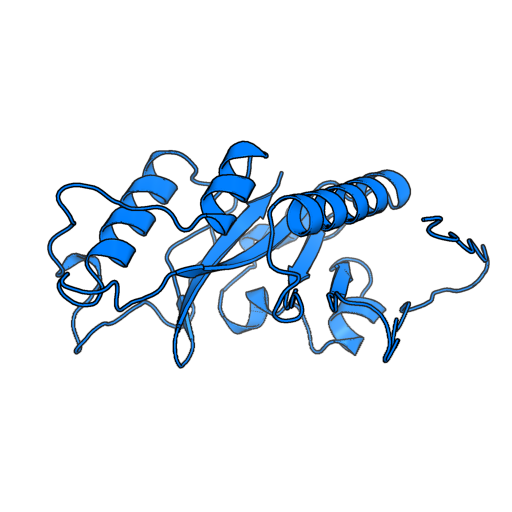 ? -0.562 0.818 -2.225 1.00 63.72 186 ILE A N 1
ATOM 1382 C CA . ILE A 1 186 ? -1.509 0.777 -1.101 1.00 63.72 186 ILE A CA 1
ATOM 1383 C C . ILE A 1 186 ? -1.717 -0.655 -0.636 1.00 63.72 186 ILE A C 1
ATOM 1385 O O . ILE A 1 186 ? -2.043 -1.541 -1.425 1.00 63.72 186 ILE A O 1
ATOM 1389 N N . SER A 1 187 ? -1.604 -0.836 0.672 1.00 62.12 187 SER A N 1
ATOM 1390 C CA . SER A 1 187 ? -1.944 -2.051 1.391 1.00 62.12 187 SER A CA 1
ATOM 1391 C C . SER A 1 187 ? -3.011 -1.709 2.432 1.00 62.12 187 SER A C 1
ATOM 1393 O O . SER A 1 187 ? -2.738 -0.932 3.342 1.00 62.12 187 SER A O 1
ATOM 1395 N N . ALA A 1 188 ? -4.198 -2.304 2.332 1.00 61.06 188 ALA A N 1
ATOM 1396 C CA . ALA A 1 188 ? -5.165 -2.332 3.426 1.00 61.06 188 ALA A CA 1
ATOM 1397 C C . ALA A 1 188 ? -5.072 -3.692 4.122 1.00 61.06 188 ALA A C 1
ATOM 1399 O O . ALA A 1 188 ? -5.181 -4.731 3.477 1.00 61.06 188 ALA A O 1
ATOM 1400 N N . CYS A 1 189 ? -4.804 -3.704 5.421 1.00 59.56 189 CYS A N 1
ATOM 1401 C CA . CYS A 1 189 ? -5.034 -4.871 6.259 1.00 59.56 189 CYS A CA 1
ATOM 1402 C C . CYS A 1 189 ? -6.503 -4.872 6.694 1.00 59.56 189 CYS A C 1
ATOM 1404 O O . CYS A 1 189 ? -7.042 -3.814 7.030 1.00 59.56 189 CYS A O 1
ATOM 1406 N N . CYS A 1 190 ? -7.104 -6.061 6.599 1.00 54.41 190 CYS A N 1
ATOM 1407 C CA . CYS A 1 190 ? -8.482 -6.354 6.972 1.00 54.41 190 CYS A CA 1
ATOM 1408 C C . CYS A 1 190 ? -8.820 -5.863 8.368 1.00 54.41 190 CYS A C 1
ATOM 1410 O O . CYS A 1 190 ? -7.940 -6.020 9.249 1.00 54.41 190 CYS A O 1
#

Organism: Mycobacterium kansasii (NCBI:txid1768)